Protein AF-A0A1B6LWT8-F1 (afdb_monomer_lite)

Organism: NCBI:txid36148

Structure (mmCIF, N/CA/C/O backbone):
data_AF-A0A1B6LWT8-F1
#
_entry.id   AF-A0A1B6LWT8-F1
#
loop_
_atom_site.group_PDB
_atom_site.id
_atom_site.type_symbol
_atom_site.label_atom_id
_atom_site.label_alt_id
_atom_site.label_comp_id
_atom_site.label_asym_id
_atom_site.label_entity_id
_atom_site.label_seq_id
_atom_site.pdbx_PDB_ins_code
_atom_site.Cartn_x
_atom_site.Cartn_y
_atom_site.Cartn_z
_atom_site.occupancy
_atom_site.B_iso_or_equiv
_atom_site.auth_seq_id
_atom_site.auth_comp_id
_atom_site.auth_asym_id
_atom_site.auth_atom_id
_atom_site.pdbx_PDB_model_num
ATOM 1 N N . LYS A 1 1 ? -5.963 9.321 76.123 1.00 83.12 1 LYS A N 1
ATOM 2 C CA . LYS A 1 1 ? -5.758 10.159 74.906 1.00 83.12 1 LYS A CA 1
ATOM 3 C C . LYS A 1 1 ? -5.530 9.314 73.642 1.00 83.12 1 LYS A C 1
ATOM 5 O O . LYS A 1 1 ? -6.325 9.424 72.719 1.00 83.12 1 LYS A O 1
ATOM 10 N N . TYR A 1 2 ? -4.539 8.412 73.625 1.00 92.69 2 TYR A N 1
ATOM 11 C CA . TYR A 1 2 ? -4.220 7.537 72.479 1.00 92.69 2 TYR A CA 1
ATOM 12 C C . TYR A 1 2 ? -5.394 6.678 71.962 1.00 92.69 2 TYR A C 1
ATOM 14 O O . TYR A 1 2 ? -5.674 6.689 70.768 1.00 92.69 2 TYR A O 1
ATOM 22 N N . LEU A 1 3 ? -6.132 5.995 72.848 1.00 95.12 3 LEU A N 1
ATOM 23 C CA . LEU A 1 3 ? -7.237 5.107 72.443 1.00 95.12 3 LEU A CA 1
ATOM 24 C C . LEU A 1 3 ? 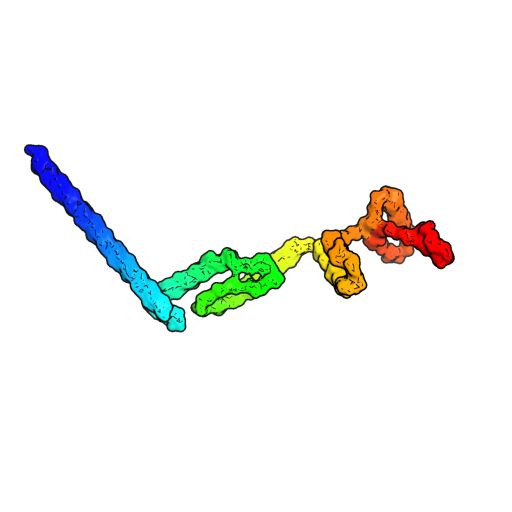-8.350 5.831 71.664 1.00 95.12 3 LEU A C 1
ATOM 26 O O . LEU A 1 3 ? -8.854 5.290 70.684 1.00 95.12 3 LEU A O 1
ATOM 30 N N . ARG A 1 4 ? -8.683 7.075 72.041 1.00 93.44 4 ARG A N 1
ATOM 31 C CA . ARG A 1 4 ? -9.667 7.900 71.316 1.00 93.44 4 ARG A CA 1
ATOM 32 C C . ARG A 1 4 ? -9.167 8.273 69.918 1.00 93.44 4 ARG A C 1
ATOM 34 O O . ARG A 1 4 ? -9.903 8.121 68.954 1.00 93.44 4 ARG A O 1
ATOM 41 N N . MET A 1 5 ? -7.904 8.685 69.797 1.00 94.44 5 MET A N 1
ATOM 42 C CA . MET A 1 5 ? -7.283 9.002 68.504 1.00 94.44 5 MET A CA 1
ATOM 43 C C . MET A 1 5 ? -7.230 7.774 67.583 1.00 94.44 5 MET A C 1
ATOM 45 O O . MET A 1 5 ? -7.574 7.869 66.407 1.00 94.44 5 MET A O 1
ATOM 49 N N . ARG A 1 6 ? -6.865 6.606 68.130 1.00 94.62 6 ARG A N 1
ATOM 50 C CA . ARG A 1 6 ? -6.873 5.331 67.403 1.00 94.62 6 ARG A CA 1
ATOM 51 C C . ARG A 1 6 ? -8.278 4.972 66.916 1.00 94.62 6 ARG A C 1
ATOM 53 O O . ARG A 1 6 ? -8.425 4.602 65.756 1.00 94.62 6 ARG A O 1
ATOM 60 N N . ALA A 1 7 ? -9.300 5.109 67.762 1.00 95.25 7 ALA A N 1
ATOM 61 C CA . ALA A 1 7 ? -10.687 4.846 67.380 1.00 95.25 7 ALA A CA 1
ATOM 62 C C . ALA A 1 7 ? -11.152 5.769 66.238 1.00 95.25 7 ALA A C 1
ATOM 64 O O . ALA A 1 7 ? -11.652 5.276 65.227 1.00 95.25 7 ALA A O 1
ATOM 65 N N . SER A 1 8 ? -10.902 7.080 66.335 1.00 94.31 8 SER A N 1
ATOM 66 C CA . SER A 1 8 ? -11.232 8.037 65.268 1.00 94.31 8 SER A CA 1
ATOM 67 C C . SER A 1 8 ? -10.508 7.722 63.953 1.00 94.31 8 SER A C 1
ATOM 69 O O . SER A 1 8 ? -11.119 7.766 62.886 1.00 94.31 8 SER A O 1
ATOM 71 N N . ALA A 1 9 ? -9.227 7.342 64.015 1.00 95.69 9 ALA A N 1
ATOM 72 C CA . ALA A 1 9 ? -8.460 6.944 62.836 1.00 95.69 9 ALA A CA 1
ATOM 73 C C . ALA A 1 9 ? -9.014 5.664 62.185 1.00 95.69 9 ALA A C 1
ATOM 75 O O . ALA A 1 9 ? -9.133 5.604 60.962 1.00 95.69 9 ALA A O 1
ATOM 76 N N . ILE A 1 10 ? -9.403 4.658 62.979 1.00 95.69 10 ILE A N 1
ATOM 77 C CA . ILE A 1 10 ? -10.026 3.422 62.472 1.00 95.69 10 ILE A CA 1
ATOM 78 C C . ILE A 1 10 ? -11.344 3.734 61.754 1.00 95.69 10 ILE A C 1
ATOM 80 O O . ILE A 1 10 ? -11.585 3.187 60.677 1.00 95.69 10 ILE A O 1
ATOM 84 N N . VAL A 1 11 ? -12.166 4.632 62.307 1.00 96.94 11 VAL A N 1
ATOM 85 C CA . VAL A 1 11 ? -13.416 5.084 61.676 1.00 96.94 11 VAL A CA 1
ATOM 86 C C . VAL A 1 11 ? -13.129 5.780 60.344 1.00 96.94 11 VAL A C 1
ATOM 88 O O . VAL A 1 11 ? -13.709 5.415 59.326 1.00 96.94 11 VAL A O 1
ATOM 91 N N . ALA A 1 12 ? -12.191 6.727 60.297 1.00 96.44 12 ALA A N 1
ATOM 92 C CA . ALA A 1 12 ? -11.832 7.393 59.044 1.00 96.44 12 ALA A CA 1
ATOM 93 C C . ALA A 1 12 ? -11.334 6.391 57.983 1.00 96.44 12 ALA A C 1
ATOM 95 O O . ALA A 1 12 ? -11.781 6.407 56.835 1.00 96.44 12 ALA A O 1
ATOM 96 N N . GLN A 1 13 ? -10.461 5.460 58.377 1.00 96.56 13 GLN A N 1
ATOM 97 C CA . GLN A 1 13 ? -9.960 4.417 57.483 1.00 96.56 13 GLN A CA 1
ATOM 98 C C . GLN A 1 13 ? -11.072 3.485 56.983 1.00 96.56 13 GLN A C 1
ATOM 100 O O . GLN A 1 13 ? -11.053 3.091 55.816 1.00 96.56 13 GLN A O 1
ATOM 105 N N . SER A 1 14 ? -12.038 3.109 57.827 1.00 96.69 14 SER A N 1
ATOM 106 C CA . SER A 1 14 ? -13.148 2.243 57.413 1.00 96.69 14 SER A CA 1
ATOM 107 C C . SER A 1 14 ? -14.066 2.942 56.405 1.00 96.69 14 SER A C 1
ATOM 109 O O . SER A 1 14 ? -14.433 2.327 55.401 1.00 96.69 14 SER A O 1
ATOM 111 N N . TRP A 1 15 ? -14.343 4.238 56.585 1.00 97.44 15 TRP A N 1
ATOM 112 C CA . TRP A 1 15 ? -15.084 5.051 55.614 1.00 97.44 15 TRP A CA 1
ATOM 113 C C . TRP A 1 15 ? -14.364 5.165 54.270 1.00 97.44 15 TRP A C 1
ATOM 115 O O . TRP A 1 15 ? -14.988 4.968 53.227 1.00 97.44 15 TRP A O 1
ATOM 125 N N . VAL A 1 16 ? -13.046 5.393 54.275 1.00 97.94 16 VAL A N 1
ATOM 126 C CA . VAL A 1 16 ? -12.247 5.421 53.038 1.00 97.94 16 VAL A CA 1
ATOM 127 C C . VAL A 1 16 ? -12.281 4.062 52.334 1.00 97.94 16 VAL A C 1
ATOM 129 O O . VAL A 1 16 ? -12.536 4.003 51.130 1.00 97.94 16 VAL A O 1
ATOM 132 N N . ARG A 1 17 ? -12.097 2.950 53.064 1.00 98.12 17 ARG A N 1
ATOM 133 C CA . ARG A 1 17 ? -12.192 1.593 52.489 1.00 98.12 17 ARG A CA 1
ATOM 134 C C . ARG A 1 17 ? -13.571 1.336 51.877 1.00 98.12 17 ARG A C 1
ATOM 136 O O . ARG A 1 17 ? -13.650 0.815 50.766 1.00 98.12 17 ARG A O 1
ATOM 143 N N . ARG A 1 18 ? -14.651 1.750 52.552 1.00 97.69 18 ARG A N 1
ATOM 144 C CA . ARG A 1 18 ? -16.025 1.653 52.033 1.00 97.69 18 ARG A CA 1
ATOM 145 C C . ARG A 1 18 ? -16.207 2.468 50.753 1.00 97.69 18 ARG A C 1
ATOM 147 O O . ARG A 1 18 ? -16.742 1.937 49.785 1.00 97.69 18 ARG A O 1
ATOM 154 N N . PHE A 1 19 ? -15.748 3.717 50.726 1.00 98.06 19 PHE A N 1
ATOM 155 C CA . PHE A 1 19 ? -15.833 4.580 49.545 1.00 98.06 19 PHE A CA 1
ATOM 156 C C . PHE A 1 19 ? -15.094 3.976 48.342 1.00 98.06 19 PHE A C 1
ATOM 158 O O . PHE A 1 19 ? -15.638 3.911 47.237 1.00 98.06 19 PHE A O 1
ATOM 165 N N . LEU A 1 20 ? -13.879 3.460 48.557 1.00 98.31 20 LEU A N 1
ATOM 166 C CA . LEU A 1 20 ? -13.115 2.767 47.517 1.00 98.31 20 LEU A CA 1
ATOM 167 C C . LEU A 1 20 ? -13.836 1.502 47.028 1.00 98.31 20 LEU A C 1
ATOM 169 O O . LEU A 1 20 ? -13.911 1.278 45.819 1.00 98.31 20 LEU A O 1
ATOM 173 N N . ALA A 1 21 ? -14.417 0.711 47.936 1.00 98.06 21 ALA A N 1
ATOM 174 C CA . ALA A 1 21 ? -15.197 -0.475 47.585 1.00 98.06 21 ALA A CA 1
ATOM 175 C C . ALA A 1 21 ? -16.458 -0.124 46.774 1.00 98.06 21 ALA A C 1
ATOM 177 O O . ALA A 1 21 ? -16.748 -0.785 45.777 1.00 98.06 21 ALA A O 1
ATOM 178 N N . GLN A 1 22 ? -17.170 0.947 47.137 1.00 97.88 22 GLN A N 1
ATOM 179 C CA . GLN A 1 22 ? -18.332 1.446 46.396 1.00 97.88 22 GLN A CA 1
ATOM 180 C C . GLN A 1 22 ? -17.946 1.921 44.990 1.00 97.88 22 GLN A C 1
ATOM 182 O O . GLN A 1 22 ? -18.557 1.472 44.018 1.00 97.88 22 GLN A O 1
ATOM 187 N N . ARG A 1 23 ? -16.880 2.726 44.848 1.00 98.00 23 ARG A N 1
ATOM 188 C CA . ARG A 1 23 ? -16.356 3.122 43.525 1.00 98.00 23 ARG A CA 1
ATOM 189 C C . ARG A 1 23 ? -15.944 1.913 42.694 1.00 98.00 23 ARG A C 1
ATOM 191 O O . ARG A 1 23 ? -16.181 1.883 41.488 1.00 98.00 23 ARG A O 1
ATOM 198 N N . GLN A 1 24 ? -15.322 0.911 43.311 1.00 97.81 24 GLN A N 1
ATOM 199 C CA . GLN A 1 24 ? -14.924 -0.304 42.607 1.00 97.81 24 GLN A CA 1
ATOM 200 C C . GLN A 1 24 ? -16.140 -1.118 42.141 1.00 97.81 24 GLN A C 1
ATOM 202 O O . GLN A 1 24 ? -16.148 -1.611 41.012 1.00 97.81 24 GLN A O 1
ATOM 207 N N . ALA A 1 25 ? -17.183 -1.227 42.966 1.00 97.88 25 ALA A N 1
ATOM 208 C CA . ALA A 1 25 ? -18.435 -1.882 42.598 1.00 97.88 25 ALA A CA 1
ATOM 209 C C . ALA A 1 25 ? -19.148 -1.146 41.451 1.00 97.88 25 ALA A C 1
ATOM 211 O O . ALA A 1 25 ? -19.609 -1.784 40.505 1.00 97.88 25 ALA A O 1
ATOM 212 N N . GLU A 1 26 ? -19.182 0.185 41.488 1.00 97.81 26 GLU A N 1
ATOM 213 C CA . GLU A 1 26 ? -19.739 1.016 40.419 1.00 97.81 26 GLU A CA 1
ATOM 214 C C . GLU A 1 26 ? -18.965 0.846 39.104 1.00 97.81 26 GLU A C 1
ATOM 216 O O . GLU A 1 26 ? -19.563 0.563 38.067 1.00 97.81 26 GLU A O 1
ATOM 221 N N . ARG A 1 27 ? -17.625 0.895 39.142 1.00 97.75 27 ARG A N 1
ATOM 222 C CA . ARG A 1 27 ? -16.776 0.612 37.969 1.00 97.75 27 ARG A CA 1
ATOM 223 C C . ARG A 1 27 ? -17.062 -0.764 37.375 1.00 97.75 27 ARG A C 1
ATOM 225 O O . ARG A 1 27 ? -17.177 -0.884 36.157 1.00 97.75 27 ARG A O 1
ATOM 232 N N . ARG A 1 28 ? -17.209 -1.796 38.216 1.00 97.62 28 ARG A N 1
ATOM 233 C CA . ARG A 1 28 ? -17.561 -3.155 37.769 1.00 97.62 28 ARG A CA 1
ATOM 234 C C . ARG A 1 28 ? -18.938 -3.193 37.105 1.00 97.62 28 ARG A C 1
ATOM 236 O O . ARG A 1 28 ? -19.065 -3.771 36.029 1.00 97.62 28 ARG A O 1
ATOM 243 N N . ARG A 1 29 ? -19.951 -2.545 37.691 1.00 97.81 29 ARG A N 1
ATOM 244 C CA . ARG A 1 29 ? -21.295 -2.439 37.091 1.00 97.81 29 ARG A CA 1
ATOM 245 C C . ARG A 1 29 ? -21.249 -1.730 35.736 1.00 97.81 29 ARG A C 1
ATOM 247 O O . ARG A 1 29 ? -21.812 -2.242 34.770 1.00 97.81 29 ARG A O 1
ATOM 254 N N . ASN A 1 30 ? -20.519 -0.620 35.640 1.00 97.62 30 ASN A N 1
ATOM 255 C CA . ASN A 1 30 ? -20.347 0.127 34.394 1.00 97.62 30 ASN A CA 1
ATOM 256 C C . ASN A 1 30 ? -19.635 -0.715 33.325 1.00 97.62 30 ASN A C 1
ATOM 258 O O . ASN A 1 30 ? -20.088 -0.761 32.184 1.00 97.62 30 ASN A O 1
ATOM 262 N N . ALA A 1 31 ? -18.583 -1.454 33.690 1.00 97.44 31 ALA A N 1
ATOM 263 C CA . ALA A 1 31 ? -17.897 -2.364 32.773 1.00 97.44 31 ALA A CA 1
ATOM 264 C C . ALA A 1 31 ? -18.841 -3.448 32.221 1.00 97.44 31 ALA A C 1
ATOM 266 O O . ALA A 1 31 ? -18.885 -3.670 31.010 1.00 97.44 31 ALA A O 1
ATOM 267 N N . VAL A 1 32 ? -19.664 -4.065 33.079 1.00 97.69 32 VAL A N 1
ATOM 268 C CA . VAL A 1 32 ? -20.674 -5.052 32.653 1.00 97.69 32 VAL A CA 1
ATOM 269 C C . VAL A 1 32 ? -21.676 -4.433 31.676 1.00 97.69 32 VAL A C 1
ATOM 271 O O . VAL A 1 32 ? -22.011 -5.049 30.664 1.00 97.69 32 VAL A O 1
ATOM 274 N N . GLN A 1 33 ? -22.145 -3.210 31.935 1.00 96.25 33 GLN A N 1
ATOM 275 C CA . GLN A 1 33 ? -23.053 -2.515 31.021 1.00 96.25 33 GLN A CA 1
ATOM 276 C C . GLN A 1 33 ? -22.399 -2.217 29.667 1.00 96.25 33 GLN A C 1
ATOM 278 O O . GLN A 1 33 ? -23.046 -2.402 28.637 1.00 96.25 33 GLN A O 1
ATOM 283 N N . VAL A 1 34 ? -21.129 -1.800 29.648 1.00 95.44 34 VAL A N 1
ATOM 284 C CA . VAL A 1 34 ? -20.372 -1.560 28.408 1.00 95.44 34 VAL A CA 1
ATOM 285 C C . VAL A 1 34 ? -20.269 -2.840 27.580 1.00 95.44 34 VAL A C 1
ATOM 287 O O . VAL A 1 34 ? -20.592 -2.817 26.393 1.00 95.44 34 VAL A O 1
ATOM 290 N N . VAL A 1 35 ? -19.900 -3.964 28.201 1.00 95.81 35 VAL A N 1
ATOM 291 C CA . VAL A 1 35 ? -19.810 -5.264 27.517 1.00 95.81 35 VAL A CA 1
ATOM 292 C C . VAL A 1 35 ? -21.177 -5.703 26.989 1.00 95.81 35 VAL A C 1
ATOM 294 O O . VAL A 1 35 ? -21.293 -6.096 25.832 1.00 95.81 35 VAL A O 1
ATOM 297 N N . ARG A 1 36 ? -22.246 -5.567 27.784 1.00 95.81 36 ARG A N 1
ATOM 298 C CA . ARG A 1 36 ? -23.611 -5.894 27.337 1.00 95.81 36 ARG A CA 1
ATOM 299 C C . ARG A 1 36 ? -24.055 -5.040 26.152 1.00 95.81 36 ARG A C 1
ATOM 301 O O . ARG A 1 36 ? -24.609 -5.583 25.201 1.00 95.81 36 ARG A O 1
ATOM 308 N N . LYS A 1 37 ? -23.808 -3.726 26.186 1.00 94.62 37 LYS A N 1
ATOM 309 C CA . LYS A 1 37 ? -24.109 -2.818 25.065 1.00 94.62 37 LYS A CA 1
ATOM 310 C C . LYS A 1 37 ? -23.321 -3.208 23.814 1.00 94.62 37 LYS A C 1
ATOM 312 O O . LYS A 1 37 ? -23.888 -3.223 22.730 1.00 94.62 37 LYS A O 1
ATOM 317 N N . PHE A 1 38 ? -22.052 -3.587 23.970 1.00 94.88 38 PHE A N 1
ATOM 318 C CA . PHE A 1 38 ? -21.228 -4.071 22.865 1.00 94.88 38 PHE A CA 1
ATOM 319 C C . PHE A 1 38 ? -21.798 -5.347 22.233 1.00 94.88 38 PHE A C 1
ATOM 321 O O . PHE A 1 38 ? -21.949 -5.395 21.017 1.00 94.88 38 PHE A O 1
ATOM 328 N N . ILE A 1 39 ? -22.166 -6.349 23.040 1.00 95.25 39 ILE A N 1
ATOM 329 C CA . ILE A 1 39 ? -22.753 -7.608 22.547 1.00 95.25 39 ILE A CA 1
ATOM 330 C C . ILE A 1 39 ? -24.082 -7.342 21.836 1.00 95.25 39 ILE A C 1
ATOM 332 O O . ILE A 1 39 ? -24.291 -7.834 20.732 1.00 95.25 39 ILE A O 1
ATOM 336 N N . LYS A 1 40 ? -24.961 -6.522 22.427 1.00 94.56 40 LYS A N 1
ATOM 337 C CA . LYS A 1 40 ? -26.230 -6.142 21.789 1.00 94.56 40 LYS A CA 1
ATOM 338 C C . LYS A 1 40 ? -25.998 -5.460 20.439 1.00 94.56 40 LYS A C 1
ATOM 340 O O . LYS A 1 40 ? -26.603 -5.870 19.457 1.00 94.56 40 LYS A O 1
ATOM 345 N N . GLY A 1 41 ? -25.077 -4.498 20.374 1.00 94.94 41 GLY A N 1
ATOM 346 C CA . GLY A 1 41 ? -24.721 -3.832 19.119 1.00 94.94 41 GLY A CA 1
ATOM 347 C C . GLY A 1 41 ? -24.055 -4.754 18.090 1.00 94.94 41 GLY A C 1
ATOM 348 O O . GLY A 1 41 ? -24.221 -4.548 16.893 1.00 94.94 41 GLY A O 1
ATOM 349 N N . PHE A 1 42 ? -23.330 -5.787 18.531 1.00 93.31 42 PHE A N 1
ATOM 350 C CA . PHE A 1 42 ? -22.778 -6.813 17.643 1.00 93.31 42 PHE A CA 1
ATOM 351 C C . PHE A 1 42 ? -23.878 -7.688 17.025 1.00 93.31 42 PHE A C 1
ATOM 353 O O . PHE A 1 42 ? -23.804 -8.034 15.844 1.00 93.31 42 PHE A O 1
ATOM 360 N N . ILE A 1 43 ? -24.902 -8.050 17.800 1.00 93.81 43 ILE A N 1
ATOM 361 C CA . ILE A 1 43 ? -26.030 -8.847 17.304 1.00 93.81 43 ILE A CA 1
ATOM 362 C C . ILE A 1 43 ? -26.762 -8.073 16.195 1.00 93.81 43 ILE A C 1
ATOM 364 O O . ILE A 1 43 ? -26.900 -8.605 15.097 1.00 93.81 43 ILE A O 1
ATOM 368 N N . SER A 1 44 ? -27.082 -6.792 16.417 1.00 92.38 44 SER A N 1
ATOM 369 C CA . SER A 1 44 ? -27.760 -5.907 15.451 1.00 92.38 44 SER A CA 1
ATOM 370 C C . SER A 1 44 ? -26.816 -5.146 14.501 1.00 92.38 44 SER A C 1
ATOM 372 O O . SER A 1 44 ? -27.127 -4.062 14.010 1.00 92.38 44 SER A O 1
ATOM 374 N N . ARG A 1 45 ? -25.627 -5.693 14.209 1.00 90.12 45 ARG A N 1
ATOM 375 C CA . ARG A 1 45 ? -24.597 -5.022 13.381 1.00 90.12 45 ARG A CA 1
ATOM 376 C C . ARG A 1 45 ? -24.962 -4.842 11.901 1.00 90.12 45 ARG A C 1
ATOM 378 O O . ARG A 1 45 ? -24.327 -4.041 11.226 1.00 90.12 45 ARG A O 1
ATOM 385 N N . ASN A 1 46 ? -25.896 -5.641 11.389 1.00 86.56 46 ASN A N 1
ATOM 386 C CA . ASN A 1 46 ? -26.325 -5.600 9.985 1.00 86.56 46 ASN A CA 1
ATOM 387 C C . ASN A 1 46 ? -27.594 -4.758 9.786 1.00 86.56 46 ASN A C 1
ATOM 389 O O . ASN A 1 46 ? -28.021 -4.552 8.656 1.00 86.56 46 ASN A O 1
ATOM 393 N N . GLU A 1 47 ? -28.200 -4.308 10.881 1.00 88.62 47 GLU A N 1
ATOM 394 C CA . GLU A 1 47 ? -29.377 -3.449 10.882 1.00 88.62 47 GLU A CA 1
ATOM 395 C C . GLU A 1 47 ? -28.968 -1.980 10.682 1.00 88.62 47 GLU A C 1
ATOM 397 O O . GLU A 1 47 ? -27.797 -1.631 10.888 1.00 88.62 47 GLU A O 1
ATOM 402 N N . PRO A 1 48 ? -29.908 -1.096 10.296 1.00 88.81 48 PRO A N 1
ATOM 403 C CA . PRO A 1 48 ? -29.656 0.342 10.256 1.00 88.81 48 PRO A CA 1
ATOM 404 C C . PRO A 1 48 ? -29.160 0.884 11.607 1.00 88.81 48 PRO A C 1
ATOM 406 O O . PRO A 1 48 ? -29.355 0.282 12.667 1.00 88.81 48 PRO A O 1
ATOM 409 N N . GLU A 1 49 ? -28.482 2.032 11.571 1.00 89.94 49 GLU A N 1
ATOM 410 C CA . GLU A 1 49 ? -27.885 2.640 12.762 1.00 89.94 49 GLU A CA 1
ATOM 411 C C . GLU A 1 49 ? -28.983 3.081 13.753 1.00 89.94 49 GLU A C 1
ATOM 413 O O . GLU A 1 49 ? -29.815 3.932 13.455 1.00 89.94 49 GLU A O 1
ATOM 418 N N . THR A 1 50 ? -28.969 2.480 14.941 1.00 92.00 50 THR A N 1
ATOM 419 C CA . THR A 1 50 ? -29.841 2.728 16.095 1.00 92.00 50 THR A CA 1
ATOM 420 C C . THR A 1 50 ? -28.986 3.033 17.324 1.00 92.00 50 THR A C 1
ATOM 422 O O . THR A 1 50 ? -27.790 2.735 17.360 1.00 92.00 50 THR A O 1
ATOM 425 N N . ASP A 1 51 ? -29.573 3.564 18.397 1.00 90.06 51 ASP A N 1
ATOM 426 C CA . ASP A 1 51 ? -28.815 3.897 19.615 1.00 90.06 51 ASP A CA 1
ATOM 427 C C . ASP A 1 51 ? -28.109 2.691 20.258 1.00 90.06 51 ASP A C 1
ATOM 429 O O . ASP A 1 51 ? -27.075 2.840 20.918 1.00 90.06 51 ASP A O 1
ATOM 433 N N . LEU A 1 52 ? -28.627 1.479 20.033 1.00 89.88 52 LEU A N 1
ATOM 434 C CA . LEU A 1 52 ? -28.047 0.241 20.550 1.00 89.88 52 LEU A CA 1
ATOM 435 C C . LEU A 1 52 ? -26.789 -0.189 19.780 1.00 89.88 52 LEU A C 1
ATOM 437 O O . LEU A 1 52 ? -25.818 -0.622 20.405 1.00 89.88 52 LEU A O 1
ATOM 441 N N . ASN A 1 53 ? -26.778 -0.072 18.447 1.00 92.69 53 ASN A N 1
ATOM 442 C CA . ASN A 1 53 ? -25.665 -0.533 17.604 1.00 92.69 53 ASN A CA 1
ATOM 443 C C . ASN A 1 53 ? -24.681 0.582 17.212 1.00 92.69 53 ASN A C 1
ATOM 445 O O . ASN A 1 53 ? -23.526 0.286 16.900 1.00 92.69 53 ASN A O 1
ATOM 449 N N . ARG A 1 54 ? -25.070 1.858 17.322 1.00 93.75 54 ARG A N 1
ATOM 450 C CA . ARG A 1 54 ? -24.266 3.035 16.958 1.00 93.75 54 ARG A CA 1
ATOM 451 C C . ARG A 1 54 ? -22.848 2.981 17.504 1.00 93.75 54 ARG A C 1
ATOM 453 O O . ARG A 1 54 ? -21.873 3.180 16.776 1.00 93.75 54 ARG A O 1
ATOM 460 N N . ARG A 1 55 ? -22.703 2.650 18.791 1.00 93.88 55 ARG A N 1
ATOM 461 C CA . ARG A 1 55 ? -21.379 2.562 19.421 1.00 93.88 55 ARG A CA 1
ATOM 462 C C . ARG A 1 55 ? -20.530 1.437 18.828 1.00 93.88 55 ARG A C 1
ATOM 464 O O . ARG A 1 55 ? -19.334 1.633 18.623 1.00 93.88 55 ARG A O 1
ATOM 471 N N . PHE A 1 56 ? -21.133 0.284 18.543 1.00 94.31 56 PHE A N 1
ATOM 472 C CA . PHE A 1 56 ? -20.448 -0.844 17.915 1.00 94.31 56 PHE A CA 1
ATOM 473 C C . PHE A 1 56 ? -20.013 -0.499 16.483 1.00 94.31 56 PHE A C 1
ATOM 475 O O . PHE A 1 56 ? -18.853 -0.709 16.134 1.00 94.31 56 PHE A O 1
ATOM 482 N N . ILE A 1 57 ? -20.898 0.114 15.691 1.00 93.19 57 ILE A N 1
ATOM 483 C CA . ILE A 1 57 ? -20.617 0.543 14.314 1.00 93.19 57 ILE A CA 1
ATOM 484 C C . ILE A 1 57 ? -19.431 1.518 14.271 1.00 93.19 57 ILE A C 1
ATOM 486 O O . ILE A 1 57 ? -18.505 1.337 13.478 1.00 93.19 57 ILE A O 1
ATOM 490 N N . GLN A 1 58 ? -19.407 2.518 15.156 1.00 93.75 58 GLN A N 1
ATOM 491 C CA . GLN A 1 58 ? -18.287 3.461 15.264 1.00 93.75 58 GLN A CA 1
ATOM 492 C C . GLN A 1 58 ? -16.966 2.759 15.593 1.00 93.75 58 GLN A C 1
ATOM 494 O O . GLN A 1 58 ? -15.931 3.067 14.999 1.00 93.75 58 GLN A O 1
ATOM 499 N N . ILE A 1 59 ? -16.993 1.799 16.524 1.00 94.19 59 ILE A N 1
ATOM 500 C CA . ILE A 1 59 ? -15.812 1.005 16.877 1.00 94.19 59 ILE A CA 1
ATOM 501 C C . ILE A 1 59 ? -15.356 0.173 15.675 1.00 94.19 59 ILE A C 1
ATOM 503 O O . ILE A 1 59 ? -14.163 0.164 15.384 1.00 94.19 59 ILE A O 1
ATOM 507 N N . ALA A 1 60 ? -16.274 -0.474 14.955 1.00 93.56 60 ALA A N 1
ATOM 508 C CA . ALA A 1 60 ? -15.960 -1.274 13.773 1.00 93.56 60 ALA A CA 1
ATOM 509 C C . ALA A 1 60 ? -15.324 -0.425 12.660 1.00 93.56 60 ALA A C 1
ATOM 511 O O . ALA A 1 60 ? -14.269 -0.796 12.149 1.00 93.56 60 ALA A O 1
ATOM 512 N N . ARG A 1 61 ? -15.900 0.748 12.353 1.00 94.56 61 ARG A N 1
ATOM 513 C CA . ARG A 1 61 ? -15.345 1.725 11.396 1.00 94.56 61 ARG A CA 1
ATOM 514 C C . ARG A 1 61 ? -13.932 2.162 11.803 1.00 94.56 61 ARG A C 1
ATOM 516 O O . ARG A 1 61 ? -13.007 2.097 10.997 1.00 94.56 61 ARG A O 1
ATOM 523 N N . LYS A 1 62 ? -13.737 2.537 13.074 1.00 95.62 62 LYS A N 1
ATOM 524 C CA . LYS A 1 62 ? -12.424 2.941 13.603 1.00 95.62 62 LYS A CA 1
ATOM 525 C C . LYS A 1 62 ? -11.400 1.806 13.522 1.00 95.62 62 LYS A C 1
ATOM 527 O O . LYS A 1 62 ? -10.283 2.019 13.068 1.00 95.62 62 LYS A O 1
ATOM 532 N N . GLN A 1 63 ? -11.768 0.607 13.966 1.00 95.25 63 GLN A N 1
ATOM 533 C CA . GLN A 1 63 ? -10.876 -0.555 13.969 1.00 95.25 63 GLN A CA 1
ATOM 534 C C . GLN A 1 63 ? -10.504 -0.993 12.552 1.00 95.25 63 GLN A C 1
ATOM 536 O O . GLN A 1 63 ? -9.354 -1.356 12.325 1.00 95.25 63 GLN A O 1
ATOM 541 N N . PHE A 1 64 ? -11.437 -0.916 11.599 1.00 95.25 64 PHE A N 1
ATOM 542 C CA . PHE A 1 64 ? -11.149 -1.160 10.189 1.00 95.25 64 PHE A CA 1
ATOM 543 C C . PHE A 1 64 ? -10.045 -0.223 9.684 1.00 95.25 64 PHE A C 1
ATOM 545 O O . PHE A 1 64 ? -9.020 -0.700 9.204 1.00 95.25 64 PHE A O 1
ATOM 552 N N . LEU A 1 65 ? -10.196 1.089 9.881 1.00 95.38 65 LEU A N 1
ATOM 553 C CA . LEU A 1 65 ? -9.209 2.075 9.428 1.00 95.38 65 LEU A CA 1
ATOM 554 C C . LEU A 1 65 ? -7.859 1.963 10.148 1.00 95.38 65 LEU A C 1
ATOM 556 O O . LEU A 1 65 ? -6.828 2.190 9.529 1.00 95.38 65 LEU A O 1
ATOM 560 N N . LEU A 1 66 ? -7.842 1.587 11.430 1.00 95.94 66 LEU A N 1
ATOM 561 C CA . LEU A 1 66 ? -6.593 1.384 12.177 1.00 95.94 66 LEU A CA 1
ATOM 562 C C . LEU A 1 66 ? -5.817 0.145 11.719 1.00 95.94 66 LEU A C 1
ATOM 564 O O . LEU A 1 66 ? -4.591 0.139 11.764 1.00 95.94 66 LEU A O 1
ATOM 568 N N . ARG A 1 67 ? -6.517 -0.916 11.306 1.00 95.50 67 ARG A N 1
ATOM 569 C CA . ARG A 1 67 ? -5.890 -2.178 10.879 1.00 95.50 67 ARG A CA 1
ATOM 570 C C . ARG A 1 67 ? -5.509 -2.176 9.406 1.00 95.50 67 ARG A C 1
ATOM 572 O O . ARG A 1 67 ? -4.535 -2.830 9.043 1.00 95.50 67 ARG A O 1
ATOM 579 N N . LEU A 1 68 ? -6.261 -1.448 8.580 1.00 94.81 68 LEU A N 1
ATOM 580 C CA . LEU A 1 68 ? -6.094 -1.426 7.131 1.00 94.81 68 LEU A CA 1
ATOM 581 C C . LEU A 1 68 ? -4.633 -1.183 6.699 1.00 94.81 68 LEU A C 1
ATOM 583 O O . LEU A 1 68 ? -4.140 -2.028 5.952 1.00 94.81 68 LEU A O 1
ATOM 587 N N . PRO A 1 69 ? -3.899 -0.164 7.204 1.00 93.25 69 PRO A N 1
ATOM 588 C CA . PRO A 1 69 ? -2.529 0.134 6.770 1.00 93.25 69 PRO A CA 1
ATOM 589 C C . PRO A 1 69 ? -1.558 -1.045 6.875 1.00 93.25 69 PRO A C 1
ATOM 591 O O . PRO A 1 69 ? -0.725 -1.234 5.994 1.00 93.25 69 PRO A O 1
ATOM 594 N N . ASN A 1 70 ? -1.708 -1.878 7.907 1.00 93.31 70 ASN A N 1
ATOM 595 C CA . ASN A 1 70 ? -0.834 -3.029 8.164 1.00 93.31 70 ASN A CA 1
ATOM 596 C C . ASN A 1 70 ? -1.101 -4.214 7.222 1.00 93.31 70 ASN A C 1
ATOM 598 O O . ASN A 1 70 ? -0.354 -5.185 7.218 1.00 93.31 70 ASN A O 1
ATOM 602 N N . SER A 1 71 ? -2.183 -4.150 6.448 1.00 92.00 71 SER A N 1
ATOM 603 C CA . SER A 1 71 ? -2.645 -5.214 5.550 1.00 92.00 71 SER A CA 1
ATOM 604 C C . SER A 1 71 ? -2.783 -4.749 4.098 1.00 92.00 71 SER A C 1
ATOM 606 O O . SER A 1 71 ? -3.360 -5.455 3.270 1.00 92.00 71 SER A O 1
ATOM 608 N N . LEU A 1 72 ? -2.275 -3.553 3.779 1.00 93.50 72 LEU A N 1
ATOM 609 C CA . LEU A 1 72 ? -2.316 -3.014 2.425 1.00 93.50 72 LEU A CA 1
ATOM 610 C C . LEU A 1 72 ? -1.341 -3.763 1.499 1.00 93.50 72 LEU A C 1
ATOM 612 O O . LEU A 1 72 ? -0.219 -4.077 1.905 1.00 93.50 72 LEU A O 1
ATOM 616 N N . PRO A 1 73 ? -1.722 -4.004 0.232 1.00 93.50 73 PRO A N 1
ATOM 617 C CA . PRO A 1 73 ? -0.815 -4.563 -0.765 1.00 93.50 73 PRO A CA 1
ATOM 618 C C . PRO A 1 73 ? 0.431 -3.693 -0.956 1.00 93.50 73 PRO A C 1
ATOM 620 O O . PRO A 1 73 ? 0.336 -2.482 -1.107 1.00 93.50 73 PRO A O 1
ATOM 623 N N . GLN A 1 74 ? 1.610 -4.305 -1.003 1.00 91.56 74 GLN A N 1
ATOM 624 C CA . GLN A 1 74 ? 2.874 -3.584 -1.230 1.00 91.56 74 GLN A CA 1
ATOM 625 C C . GLN A 1 74 ? 3.252 -3.520 -2.720 1.00 91.56 74 GLN A C 1
ATOM 627 O O . GLN A 1 74 ? 4.017 -2.655 -3.139 1.00 91.56 74 GLN A O 1
ATOM 632 N N . SER A 1 75 ? 2.711 -4.436 -3.528 1.00 91.38 75 SER A N 1
ATOM 633 C CA . SER A 1 75 ? 3.037 -4.589 -4.947 1.00 91.38 75 SER A CA 1
ATOM 634 C C . SER A 1 75 ? 1.825 -4.314 -5.830 1.00 91.38 75 SER A C 1
ATOM 636 O O . SER A 1 75 ? 0.711 -4.721 -5.513 1.00 91.38 75 SER A O 1
ATOM 638 N N . ILE A 1 76 ? 2.062 -3.670 -6.976 1.00 91.31 76 ILE A N 1
ATOM 639 C CA . ILE A 1 76 ? 1.041 -3.381 -7.999 1.00 91.31 76 ILE A CA 1
ATOM 640 C C . ILE A 1 76 ? 0.524 -4.668 -8.656 1.00 91.31 76 ILE A C 1
ATOM 642 O O . ILE A 1 76 ? -0.633 -4.728 -9.075 1.00 91.31 76 ILE A O 1
ATOM 646 N N . LEU A 1 77 ? 1.381 -5.688 -8.743 1.00 90.88 77 LEU A N 1
ATOM 647 C CA . LEU A 1 77 ? 1.057 -6.972 -9.369 1.00 90.88 77 LEU A CA 1
ATOM 648 C C . LEU A 1 77 ? 0.149 -7.833 -8.485 1.00 90.88 77 LEU A C 1
ATOM 650 O O . LEU A 1 77 ? -0.531 -8.727 -8.977 1.00 90.88 77 LEU A O 1
ATOM 654 N N . VAL A 1 78 ? 0.128 -7.566 -7.178 1.00 87.75 78 VAL A N 1
ATOM 655 C CA . VAL A 1 78 ? -0.680 -8.324 -6.227 1.00 87.75 78 VAL A CA 1
ATOM 656 C C . VAL A 1 78 ? -2.058 -7.678 -6.127 1.00 87.75 78 VAL A C 1
ATOM 658 O O . VAL A 1 78 ? -2.202 -6.532 -5.711 1.00 87.75 78 VAL A O 1
ATOM 661 N N . HIS A 1 79 ? -3.094 -8.428 -6.497 1.00 84.94 79 HIS A N 1
ATOM 662 C CA . HIS A 1 79 ? -4.488 -7.968 -6.468 1.00 84.94 79 HIS A CA 1
ATOM 663 C C . HIS A 1 79 ? -5.228 -8.317 -5.169 1.00 84.94 79 HIS A C 1
ATOM 665 O O . HIS A 1 79 ? -6.457 -8.361 -5.148 1.00 84.94 79 HIS A O 1
ATOM 671 N N . SER A 1 80 ? -4.500 -8.556 -4.077 1.00 89.00 80 SER A N 1
ATOM 672 C CA . SER A 1 80 ? -5.113 -8.810 -2.775 1.00 89.00 80 SER A CA 1
ATOM 673 C C . SER A 1 80 ? -5.740 -7.534 -2.202 1.00 89.00 80 SER A C 1
ATOM 675 O O . SER A 1 80 ? -5.302 -6.418 -2.472 1.00 89.00 80 SER A O 1
ATOM 677 N N . TRP A 1 81 ? -6.802 -7.685 -1.416 1.00 93.75 81 TRP A N 1
ATOM 678 C CA . TRP A 1 81 ? -7.370 -6.602 -0.616 1.00 93.75 81 TRP A CA 1
ATOM 679 C C . TRP A 1 81 ? -7.921 -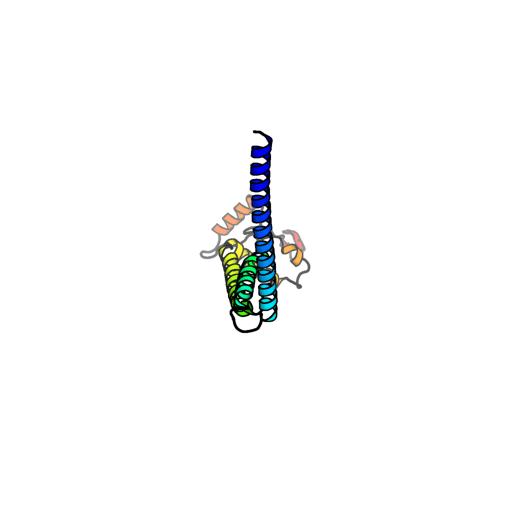7.196 0.680 1.00 93.75 81 TRP A C 1
ATOM 681 O O . TRP A 1 81 ? -8.563 -8.249 0.620 1.00 93.75 81 TRP A O 1
ATOM 691 N N . PRO A 1 82 ? -7.659 -6.587 1.847 1.00 93.50 82 PRO A N 1
ATOM 692 C CA . PRO A 1 82 ? -8.068 -7.164 3.117 1.00 93.50 82 PRO A CA 1
ATOM 693 C C . PRO A 1 82 ? -9.597 -7.223 3.261 1.00 93.50 82 PRO A C 1
ATOM 695 O O . PRO A 1 82 ? -10.316 -6.363 2.738 1.00 93.50 82 PRO A O 1
ATOM 698 N N . PRO A 1 83 ? -10.115 -8.222 3.999 1.00 92.19 83 PRO A N 1
ATOM 699 C CA . PRO A 1 83 ? -11.537 -8.314 4.290 1.00 92.19 83 PRO A CA 1
ATOM 700 C C . PRO A 1 83 ? -11.991 -7.121 5.139 1.00 92.19 83 PRO A C 1
ATOM 702 O O . PRO A 1 83 ? -11.255 -6.617 5.989 1.00 92.19 83 PRO A O 1
ATOM 705 N N . CYS A 1 84 ? -13.233 -6.683 4.933 1.00 93.56 84 CYS A N 1
ATOM 706 C CA . CYS A 1 84 ? -13.819 -5.557 5.656 1.00 93.56 84 CYS A CA 1
ATOM 707 C C . CYS A 1 84 ? -15.189 -5.923 6.256 1.00 93.56 84 CYS A C 1
ATOM 709 O O . CYS A 1 84 ? -15.893 -6.779 5.710 1.00 93.56 84 CYS A O 1
ATOM 711 N N . PRO A 1 85 ? -15.595 -5.288 7.373 1.00 91.69 85 PRO A N 1
ATOM 712 C CA . PRO A 1 85 ? -16.956 -5.409 7.892 1.00 91.69 85 PRO A CA 1
ATOM 713 C C . PRO A 1 85 ? -17.991 -4.941 6.861 1.00 91.69 85 PRO A C 1
ATOM 715 O O . PRO A 1 85 ? -17.722 -4.005 6.111 1.00 91.69 85 PRO A O 1
ATOM 718 N N . VAL A 1 86 ? -19.199 -5.520 6.876 1.00 90.06 86 VAL A N 1
ATOM 719 C CA . VAL A 1 86 ? -20.284 -5.193 5.922 1.00 90.06 86 VAL A CA 1
ATOM 720 C C . VAL A 1 86 ? -20.564 -3.688 5.866 1.00 90.06 86 VAL A C 1
ATOM 722 O O . VAL A 1 86 ? -20.625 -3.112 4.786 1.00 90.06 86 VAL A O 1
ATOM 725 N N . ILE A 1 87 ? -20.606 -3.033 7.027 1.00 90.69 87 ILE A N 1
ATOM 726 C CA . ILE A 1 87 ? -20.857 -1.589 7.167 1.00 90.69 87 ILE A CA 1
ATOM 727 C C . ILE A 1 87 ? -19.769 -0.725 6.497 1.00 90.69 87 ILE A C 1
ATOM 729 O O . ILE A 1 87 ? -19.983 0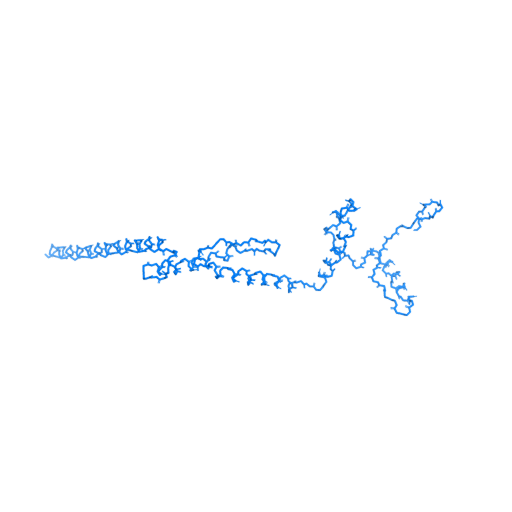.448 6.214 1.00 90.69 87 ILE A O 1
ATOM 733 N N . CYS A 1 88 ? -18.575 -1.280 6.279 1.00 93.62 88 CYS A N 1
ATOM 734 C CA . CYS A 1 88 ? -17.432 -0.582 5.690 1.00 93.62 88 CYS A CA 1
ATOM 735 C C . CYS A 1 88 ? -17.191 -0.973 4.226 1.00 93.62 88 CYS A C 1
ATOM 737 O O . CYS A 1 88 ? -16.179 -0.554 3.671 1.00 93.62 88 CYS A O 1
ATOM 739 N N . ARG A 1 89 ? -18.062 -1.780 3.603 1.00 93.88 89 ARG A N 1
ATOM 740 C CA . ARG A 1 89 ? -17.825 -2.337 2.263 1.00 93.88 89 ARG A CA 1
ATOM 741 C C . ARG A 1 89 ? -17.651 -1.252 1.204 1.00 93.88 89 ARG A C 1
ATOM 743 O O . ARG A 1 89 ? -16.639 -1.241 0.515 1.00 93.88 89 ARG A O 1
ATOM 750 N N . GLU A 1 90 ? -18.576 -0.300 1.159 1.00 94.62 90 GLU A N 1
ATOM 751 C CA . GLU A 1 90 ? -18.517 0.832 0.231 1.00 94.62 90 GLU A CA 1
ATOM 752 C C . GLU A 1 90 ? -17.220 1.638 0.410 1.00 94.62 90 GLU A C 1
ATOM 754 O O . GLU A 1 90 ? -16.445 1.814 -0.532 1.00 94.62 90 GLU A O 1
ATOM 759 N N . ALA A 1 91 ? -16.913 2.040 1.647 1.00 95.31 91 ALA A N 1
ATOM 760 C CA . ALA A 1 91 ? -15.678 2.754 1.962 1.00 95.31 91 ALA A CA 1
ATOM 761 C C . ALA A 1 91 ? -14.424 1.944 1.579 1.00 95.31 91 ALA A C 1
ATOM 763 O O . ALA A 1 91 ? -13.471 2.493 1.029 1.00 95.31 91 ALA A O 1
ATOM 764 N N . SER A 1 92 ? -14.429 0.633 1.826 1.00 96.62 92 SER A N 1
ATOM 765 C CA . SER A 1 92 ? -13.347 -0.286 1.464 1.00 96.62 92 SER A CA 1
ATOM 766 C C . SER A 1 92 ? -13.118 -0.329 -0.049 1.00 96.62 92 SER A C 1
ATOM 768 O O . SER A 1 92 ? -11.973 -0.275 -0.494 1.00 96.62 92 SER A O 1
ATOM 770 N N . ASP A 1 93 ? -14.182 -0.335 -0.856 1.00 95.88 93 ASP A N 1
ATOM 771 C CA . ASP A 1 93 ? -14.090 -0.309 -2.319 1.00 95.88 93 ASP A CA 1
ATOM 772 C C . ASP A 1 93 ? -13.532 1.009 -2.864 1.00 95.88 93 ASP A C 1
ATOM 774 O O . ASP A 1 93 ? -12.764 1.015 -3.836 1.00 95.88 93 ASP A O 1
ATOM 778 N N . HIS A 1 94 ? -13.876 2.137 -2.241 1.00 97.06 94 HIS A N 1
ATOM 779 C CA . HIS A 1 94 ? -13.259 3.425 -2.556 1.00 97.06 94 HIS A CA 1
ATOM 780 C C . HIS A 1 94 ? -11.773 3.442 -2.189 1.00 97.06 94 HIS A C 1
ATOM 782 O O . HIS A 1 94 ? -10.935 3.763 -3.036 1.00 97.06 94 HIS A O 1
ATOM 788 N N . LEU A 1 95 ? -11.431 3.020 -0.970 1.00 96.50 95 LEU A N 1
ATOM 789 C CA . LEU A 1 95 ? -10.047 2.961 -0.497 1.00 96.50 95 LEU A CA 1
ATOM 790 C C . LEU A 1 95 ? -9.191 2.022 -1.353 1.00 96.50 95 LEU A C 1
ATOM 792 O O . LEU A 1 95 ? -8.054 2.365 -1.670 1.00 96.50 95 LEU A O 1
ATOM 796 N N . ARG A 1 96 ? -9.742 0.891 -1.805 1.00 95.56 96 ARG A N 1
ATOM 797 C CA . ARG A 1 96 ? -9.071 -0.047 -2.717 1.00 95.56 96 ARG A CA 1
ATOM 798 C C . ARG A 1 96 ? -8.655 0.621 -4.017 1.00 95.56 96 ARG A C 1
ATOM 800 O O . ARG A 1 96 ? -7.503 0.505 -4.438 1.00 95.56 96 ARG A O 1
ATOM 807 N N . ARG A 1 97 ? -9.588 1.340 -4.647 1.00 95.25 97 ARG A N 1
ATOM 808 C CA . ARG A 1 97 ? -9.333 2.074 -5.893 1.00 95.25 97 ARG A CA 1
ATOM 809 C C . ARG A 1 97 ? -8.308 3.183 -5.678 1.00 95.25 97 ARG A C 1
ATOM 811 O O . ARG A 1 97 ? -7.342 3.262 -6.433 1.00 95.25 97 ARG A O 1
ATOM 818 N N . MET A 1 98 ? -8.474 3.983 -4.625 1.00 96.25 98 MET A N 1
ATOM 819 C CA . MET A 1 98 ? -7.543 5.063 -4.284 1.00 96.25 98 MET A CA 1
ATOM 820 C C . MET A 1 98 ? -6.126 4.541 -4.043 1.00 96.25 98 MET A C 1
ATOM 822 O O . MET A 1 98 ? -5.171 5.058 -4.621 1.00 96.25 98 MET A O 1
ATOM 826 N N . HIS A 1 99 ? -5.987 3.486 -3.240 1.00 95.50 99 HIS A N 1
ATOM 827 C CA . HIS A 1 99 ? -4.700 2.888 -2.915 1.00 95.50 99 HIS A CA 1
ATOM 828 C C . HIS A 1 99 ? -4.010 2.303 -4.153 1.00 95.50 99 HIS A C 1
ATOM 830 O O . HIS A 1 99 ? -2.820 2.535 -4.358 1.00 95.50 99 HIS A O 1
ATOM 836 N N . ARG A 1 100 ? -4.750 1.607 -5.028 1.00 94.81 100 ARG A N 1
ATOM 837 C CA . ARG A 1 100 ? -4.197 1.083 -6.286 1.00 94.81 100 ARG A CA 1
ATOM 838 C C . ARG A 1 100 ? -3.695 2.206 -7.192 1.00 94.81 100 ARG A C 1
ATOM 840 O O . ARG A 1 100 ? -2.571 2.130 -7.683 1.00 94.81 100 ARG A O 1
ATOM 847 N N . SER A 1 101 ? -4.492 3.255 -7.384 1.00 95.62 101 SER A N 1
ATOM 848 C CA . SER A 1 101 ? -4.088 4.422 -8.177 1.00 95.62 101 SER A CA 1
ATOM 849 C C . SER A 1 101 ? -2.856 5.110 -7.590 1.00 95.62 101 SER A C 1
ATOM 851 O O . SER A 1 101 ? -1.942 5.481 -8.327 1.00 95.62 101 SER A O 1
ATOM 853 N N . TRP A 1 102 ? -2.793 5.234 -6.262 1.00 96.00 102 TRP A N 1
ATOM 854 C CA . TRP A 1 102 ? -1.631 5.775 -5.566 1.00 96.00 102 TRP A CA 1
ATOM 855 C C . TRP A 1 102 ? -0.381 4.905 -5.755 1.00 96.00 102 TRP A C 1
ATOM 857 O O . TRP A 1 102 ? 0.664 5.449 -6.104 1.00 96.00 102 TRP A O 1
ATOM 867 N N . LEU A 1 103 ? -0.473 3.578 -5.609 1.00 95.94 103 LEU A N 1
ATOM 868 C CA . LEU A 1 103 ? 0.653 2.660 -5.828 1.00 95.94 103 LEU A CA 1
ATOM 869 C C . LEU A 1 103 ? 1.204 2.762 -7.253 1.00 95.94 103 LEU A C 1
ATOM 871 O O . LEU A 1 103 ? 2.413 2.894 -7.441 1.00 95.94 103 LEU A O 1
ATOM 875 N N . VAL A 1 104 ? 0.319 2.745 -8.254 1.00 95.56 104 VAL A N 1
ATOM 876 C CA . VAL A 1 104 ? 0.703 2.882 -9.666 1.00 95.56 104 VAL A CA 1
ATOM 877 C C . VAL A 1 104 ? 1.390 4.223 -9.906 1.00 95.56 104 VAL A C 1
ATOM 879 O O . VAL A 1 104 ? 2.450 4.274 -10.530 1.00 95.56 104 VAL A O 1
ATOM 882 N N . ARG A 1 105 ? 0.831 5.314 -9.370 1.00 96.50 105 ARG A N 1
ATOM 883 C CA . ARG A 1 105 ? 1.431 6.647 -9.478 1.00 96.50 105 ARG A CA 1
ATOM 884 C C . ARG A 1 105 ? 2.793 6.709 -8.791 1.00 96.50 105 ARG A C 1
ATOM 886 O O . ARG A 1 105 ? 3.728 7.237 -9.384 1.00 96.50 105 ARG A O 1
ATOM 893 N N . LYS A 1 106 ? 2.922 6.152 -7.585 1.00 95.94 106 LYS A N 1
ATOM 894 C CA . LYS A 1 106 ? 4.180 6.090 -6.830 1.00 95.94 106 LYS A CA 1
ATOM 895 C C . LYS A 1 106 ? 5.260 5.364 -7.628 1.00 95.94 106 LYS A C 1
ATOM 897 O O . LYS A 1 106 ? 6.353 5.896 -7.769 1.00 95.94 106 LYS A O 1
ATOM 902 N N . TYR A 1 107 ? 4.946 4.201 -8.199 1.00 95.62 107 TYR A N 1
ATOM 903 C CA . TYR A 1 107 ? 5.880 3.456 -9.046 1.00 95.62 107 TYR A CA 1
ATOM 904 C C . TYR A 1 107 ? 6.271 4.236 -10.303 1.00 95.62 107 TYR A C 1
ATOM 906 O O . TYR A 1 107 ? 7.456 4.367 -10.595 1.00 95.62 107 TYR A O 1
ATOM 914 N N . ARG A 1 108 ? 5.292 4.813 -11.015 1.00 95.19 108 ARG A N 1
ATOM 915 C CA . ARG A 1 108 ? 5.546 5.587 -12.239 1.00 95.19 108 ARG A CA 1
ATOM 916 C C . ARG A 1 108 ? 6.438 6.800 -11.977 1.00 95.19 108 ARG A C 1
ATOM 918 O O . ARG A 1 108 ? 7.320 7.078 -12.776 1.00 95.19 108 ARG A O 1
ATOM 925 N N . LEU A 1 109 ? 6.190 7.526 -10.887 1.00 95.81 109 LEU A N 1
ATOM 926 C CA . LEU A 1 109 ? 6.961 8.719 -10.527 1.00 95.81 109 LEU A CA 1
ATOM 927 C C . LEU A 1 109 ? 8.344 8.384 -9.959 1.00 95.81 109 LEU A C 1
ATOM 929 O O . LEU A 1 109 ? 9.256 9.188 -10.099 1.00 95.81 109 LEU A O 1
ATOM 933 N N . ALA A 1 110 ? 8.515 7.211 -9.347 1.00 95.75 110 ALA A N 1
ATOM 934 C CA . ALA A 1 110 ? 9.819 6.743 -8.879 1.00 95.75 110 ALA A CA 1
ATOM 935 C C . ALA A 1 110 ? 10.731 6.241 -10.018 1.00 95.75 110 ALA A C 1
ATOM 937 O O . ALA A 1 110 ? 11.919 6.005 -9.795 1.00 95.75 110 ALA A O 1
ATOM 938 N N . LEU A 1 111 ? 10.192 6.033 -11.224 1.00 95.94 111 LEU A N 1
ATOM 939 C CA . LEU A 1 111 ? 10.930 5.481 -12.353 1.00 95.94 111 LEU A CA 1
ATOM 940 C C . LEU A 1 111 ? 11.664 6.583 -13.127 1.00 95.94 111 LEU A C 1
ATOM 942 O O . LEU A 1 111 ? 11.038 7.484 -13.682 1.00 95.94 111 LEU A O 1
ATOM 946 N N . THR A 1 112 ? 12.991 6.479 -13.216 1.00 96.50 112 THR A N 1
ATOM 947 C CA . THR A 1 112 ? 13.785 7.379 -14.062 1.00 96.50 112 THR A CA 1
ATOM 948 C C . THR A 1 112 ? 13.559 7.070 -15.550 1.00 96.50 112 THR A C 1
ATOM 950 O O . THR A 1 112 ? 13.280 5.914 -15.896 1.00 96.50 112 THR A O 1
ATOM 953 N N . PRO A 1 113 ? 13.706 8.057 -16.457 1.00 95.88 113 PRO A N 1
ATOM 954 C CA . PRO A 1 113 ? 13.579 7.833 -17.901 1.00 95.88 113 PRO A CA 1
ATOM 955 C C . PRO A 1 113 ? 14.501 6.719 -18.421 1.00 95.88 113 PRO A C 1
ATOM 957 O O . PRO A 1 113 ? 14.073 5.872 -19.199 1.00 95.88 113 PRO A O 1
ATOM 960 N N . GLU A 1 114 ? 15.732 6.658 -17.913 1.00 93.75 114 GLU A N 1
ATOM 961 C CA . GLU A 1 114 ? 16.722 5.627 -18.249 1.00 93.75 114 GLU A CA 1
ATOM 962 C C . GLU A 1 114 ? 16.243 4.225 -17.849 1.00 93.75 114 GLU A C 1
ATOM 964 O O . GLU A 1 114 ? 16.278 3.293 -18.653 1.00 93.75 114 GLU A O 1
ATOM 969 N N . LYS A 1 115 ? 15.732 4.063 -16.617 1.00 95.25 115 LYS A N 1
ATOM 970 C CA . LYS A 1 115 ? 15.187 2.779 -16.155 1.00 95.25 115 LYS A CA 1
ATOM 971 C C . LYS A 1 115 ? 13.943 2.383 -16.944 1.00 95.25 115 LYS A C 1
ATOM 973 O O . LYS A 1 115 ? 13.770 1.205 -17.240 1.00 95.25 115 LYS A O 1
ATOM 978 N N . LYS A 1 116 ? 13.089 3.344 -17.310 1.00 96.06 116 LYS A N 1
ATOM 979 C CA . LYS A 1 116 ? 11.928 3.098 -18.176 1.00 96.06 116 LYS A CA 1
ATOM 980 C C . LYS A 1 116 ? 12.359 2.536 -19.528 1.00 96.06 116 LYS A C 1
ATOM 982 O O . LYS A 1 116 ? 11.848 1.493 -19.921 1.00 96.06 116 LYS A O 1
ATOM 987 N N . GLN A 1 117 ? 13.343 3.159 -20.174 1.00 94.88 117 GLN A N 1
ATOM 988 C CA . GLN A 1 117 ? 13.896 2.685 -21.443 1.00 94.88 117 GLN A CA 1
ATOM 989 C C . GLN A 1 117 ? 14.484 1.270 -21.315 1.00 94.88 117 GLN A C 1
ATOM 991 O O . GLN A 1 117 ? 14.236 0.411 -22.157 1.00 94.88 117 GLN A O 1
ATOM 996 N N . GLN A 1 118 ? 15.211 0.988 -20.229 1.00 95.94 118 GLN A N 1
ATOM 997 C CA . GLN A 1 118 ? 15.733 -0.353 -19.946 1.00 95.94 118 GLN A CA 1
ATOM 998 C C . GLN A 1 118 ? 14.621 -1.400 -19.808 1.00 95.94 118 GLN A C 1
ATOM 1000 O O . GLN A 1 118 ? 14.716 -2.482 -20.390 1.00 95.94 118 GLN A O 1
ATOM 1005 N N . PHE A 1 119 ? 13.550 -1.092 -19.070 1.00 96.31 119 PHE A N 1
ATOM 1006 C CA . PHE A 1 119 ? 12.402 -1.991 -18.949 1.00 96.31 119 PHE A CA 1
ATOM 1007 C C . PHE A 1 119 ? 11.677 -2.192 -20.284 1.00 96.31 119 PHE A C 1
ATOM 1009 O O . PHE A 1 119 ? 11.313 -3.320 -20.600 1.00 96.31 119 PHE A O 1
ATOM 1016 N N . GLU A 1 120 ? 11.514 -1.147 -21.098 1.00 96.88 120 GLU A N 1
ATOM 1017 C CA . GLU A 1 120 ? 10.922 -1.252 -22.439 1.00 96.88 120 GLU A CA 1
ATOM 1018 C C . GLU A 1 120 ? 11.742 -2.183 -23.347 1.00 96.88 120 GLU A C 1
ATOM 1020 O O . GLU A 1 120 ? 11.179 -3.078 -23.981 1.00 96.88 120 GLU A O 1
ATOM 1025 N N . LEU A 1 121 ? 13.075 -2.055 -23.337 1.00 96.12 121 LEU A N 1
ATOM 1026 C CA . LEU A 1 121 ? 13.974 -2.972 -24.047 1.00 96.12 121 LEU A CA 1
ATOM 1027 C C . LEU A 1 121 ? 13.852 -4.411 -23.528 1.00 96.12 121 LEU A C 1
ATOM 1029 O O . LEU A 1 121 ? 13.858 -5.359 -24.314 1.00 96.12 121 LEU A O 1
ATOM 1033 N N . LYS A 1 122 ? 13.712 -4.598 -22.211 1.00 97.38 122 LYS A N 1
ATOM 1034 C CA . LYS A 1 122 ? 13.532 -5.924 -21.600 1.00 97.38 122 LYS A CA 1
ATOM 1035 C C . LYS A 1 122 ? 12.211 -6.575 -21.997 1.00 97.38 122 LYS A C 1
ATOM 1037 O O . LYS A 1 122 ? 12.220 -7.756 -22.335 1.00 97.38 122 LYS A O 1
ATOM 1042 N N . VAL A 1 123 ? 11.118 -5.815 -22.027 1.00 97.44 123 VAL A N 1
ATOM 1043 C CA . VAL A 1 123 ? 9.803 -6.286 -22.493 1.00 97.44 123 VAL A CA 1
ATOM 1044 C C . VAL A 1 123 ? 9.846 -6.638 -23.984 1.00 97.44 123 VAL A C 1
ATOM 1046 O O . VAL A 1 123 ? 9.310 -7.668 -24.394 1.00 97.44 123 VAL A O 1
ATOM 1049 N N . LEU A 1 124 ? 10.534 -5.836 -24.805 1.00 97.12 124 LEU A N 1
ATOM 1050 C CA . LEU A 1 124 ? 10.752 -6.152 -26.218 1.00 97.12 124 LEU A CA 1
ATOM 1051 C C . LEU A 1 124 ? 11.534 -7.466 -26.378 1.00 97.12 124 LEU A C 1
ATOM 1053 O O . LEU A 1 124 ? 11.128 -8.341 -27.141 1.00 97.12 124 LEU A O 1
ATOM 1057 N N . ALA A 1 125 ? 12.629 -7.627 -25.632 1.00 97.38 125 ALA A N 1
ATOM 1058 C CA . ALA A 1 125 ? 13.430 -8.846 -25.645 1.00 97.38 125 ALA A CA 1
ATOM 1059 C C . ALA A 1 125 ? 12.626 -10.067 -25.172 1.00 97.38 125 ALA A C 1
ATOM 1061 O O . ALA A 1 125 ? 12.753 -11.141 -25.756 1.00 97.38 125 ALA A O 1
ATOM 1062 N N . GLU A 1 126 ? 11.762 -9.907 -24.166 1.00 97.50 126 GLU A N 1
ATOM 1063 C CA . GLU A 1 126 ? 10.833 -10.951 -23.728 1.00 97.50 126 GLU A CA 1
ATOM 1064 C C . GLU A 1 126 ? 9.930 -11.404 -24.874 1.00 97.50 126 GLU A C 1
ATOM 1066 O O . GLU A 1 126 ? 9.904 -12.587 -25.206 1.00 97.50 126 GLU A O 1
ATOM 1071 N N . LYS A 1 127 ? 9.270 -10.461 -25.554 1.00 97.31 127 LYS A N 1
ATOM 1072 C CA . LYS A 1 127 ? 8.391 -10.749 -26.697 1.00 97.31 127 LYS A CA 1
ATOM 1073 C C . LYS A 1 127 ? 9.114 -11.488 -27.836 1.00 97.31 127 LYS A C 1
ATOM 1075 O O . LYS A 1 127 ? 8.513 -12.317 -28.528 1.00 97.31 127 LYS A O 1
ATOM 1080 N N . LEU A 1 128 ? 10.393 -11.181 -28.053 1.00 97.19 128 LEU A N 1
ATOM 1081 C CA . LEU A 1 128 ? 11.195 -11.771 -29.126 1.00 97.19 128 LEU A CA 1
ATOM 1082 C C . LEU A 1 128 ? 11.767 -13.148 -28.776 1.00 97.19 128 LEU A C 1
ATOM 1084 O O . LEU A 1 128 ? 11.804 -14.010 -29.652 1.00 97.19 128 LEU A O 1
ATOM 1088 N N . PHE A 1 129 ? 12.208 -13.365 -27.534 1.00 97.69 129 PHE A N 1
ATOM 1089 C CA . PHE A 1 129 ? 13.061 -14.509 -27.187 1.00 97.69 129 PHE A CA 1
ATOM 1090 C C . PHE A 1 129 ? 12.494 -15.454 -26.131 1.00 97.69 129 PHE A C 1
ATOM 1092 O O . PHE A 1 129 ? 12.946 -16.604 -26.070 1.00 97.69 129 PHE A O 1
ATOM 1099 N N . LYS A 1 130 ? 11.531 -15.018 -25.311 1.00 96.62 130 LYS A N 1
ATOM 1100 C CA . LYS A 1 130 ? 10.907 -15.889 -24.310 1.00 96.62 130 LYS A CA 1
ATOM 1101 C C . LYS A 1 130 ? 10.314 -17.109 -25.005 1.00 96.62 130 LYS A C 1
ATOM 1103 O O . LYS A 1 130 ? 9.701 -16.983 -26.061 1.00 96.62 130 LYS A O 1
ATOM 1108 N N . GLU A 1 131 ? 10.604 -18.288 -24.456 1.00 96.00 131 GLU A N 1
ATOM 1109 C CA . GLU A 1 131 ? 10.213 -19.614 -24.977 1.00 96.00 131 GLU A CA 1
ATOM 1110 C C . GLU A 1 131 ? 10.791 -19.993 -26.358 1.00 96.00 131 GLU A C 1
ATOM 1112 O O . GLU A 1 131 ? 10.815 -21.168 -26.708 1.00 96.00 131 GLU A O 1
ATOM 1117 N N . LYS A 1 132 ? 11.363 -19.043 -27.108 1.00 97.25 132 LYS A N 1
ATOM 1118 C CA . LYS A 1 132 ? 11.982 -19.264 -28.427 1.00 97.25 132 LYS A CA 1
ATOM 1119 C C . LYS A 1 132 ? 13.490 -19.501 -28.356 1.00 97.25 132 LYS A C 1
ATOM 1121 O O . LYS A 1 132 ? 14.075 -20.085 -29.265 1.00 97.25 132 LYS A O 1
ATOM 1126 N N . LYS A 1 133 ? 14.149 -19.055 -27.281 1.00 96.94 133 LYS A N 1
ATOM 1127 C CA . LYS A 1 133 ? 15.592 -19.225 -27.073 1.00 96.94 133 LYS A CA 1
ATOM 1128 C C . LYS A 1 133 ? 15.881 -19.758 -25.671 1.00 96.94 133 LYS A C 1
ATOM 1130 O O . LYS A 1 133 ? 15.664 -19.065 -24.683 1.00 96.94 133 LYS A O 1
ATOM 1135 N N . LYS A 1 134 ? 16.475 -20.957 -25.587 1.00 96.81 134 LYS A N 1
ATOM 1136 C CA . LYS A 1 134 ? 16.833 -21.617 -24.311 1.00 96.81 134 LYS A CA 1
ATOM 1137 C C . LYS A 1 134 ? 17.740 -20.774 -23.405 1.00 96.81 134 LYS A C 1
ATOM 1139 O O . LYS A 1 134 ? 17.658 -20.891 -22.192 1.00 96.81 134 LYS A O 1
ATOM 1144 N N . SER A 1 135 ? 18.584 -19.913 -23.978 1.00 96.06 135 SER A N 1
ATOM 1145 C CA . SER A 1 135 ? 19.492 -19.043 -23.217 1.00 96.06 135 SER A CA 1
ATOM 1146 C C . SER A 1 135 ? 18.832 -17.768 -22.676 1.00 96.06 135 SER A C 1
ATOM 1148 O O . SER A 1 135 ? 19.446 -17.069 -21.875 1.00 96.06 135 SER A O 1
ATOM 1150 N N . TYR A 1 136 ? 17.604 -17.436 -23.095 1.00 97.06 136 TYR A N 1
ATOM 1151 C CA . TYR A 1 136 ? 16.948 -16.185 -22.708 1.00 97.06 136 TYR A CA 1
ATOM 1152 C C . TYR A 1 136 ? 16.741 -16.027 -21.191 1.00 97.06 136 TYR A C 1
ATOM 1154 O O . TYR A 1 136 ? 17.078 -14.951 -20.691 1.00 97.06 136 TYR A O 1
ATOM 1162 N N . PRO A 1 137 ? 16.284 -17.043 -20.426 1.00 96.69 137 PRO A N 1
ATOM 1163 C CA . PRO A 1 137 ? 16.118 -16.909 -18.977 1.00 96.69 137 PRO A CA 1
ATOM 1164 C C . PRO A 1 137 ? 17.392 -16.436 -18.260 1.00 96.69 137 PRO A C 1
ATOM 1166 O O . PRO A 1 137 ? 17.320 -15.582 -17.381 1.00 96.69 137 PRO A O 1
ATOM 1169 N N . GLY A 1 138 ? 18.569 -16.898 -18.704 1.00 96.12 138 GLY A N 1
ATOM 1170 C CA . GLY A 1 138 ? 19.861 -16.464 -18.161 1.00 96.12 138 GLY A CA 1
ATOM 1171 C C . GLY A 1 138 ? 20.213 -15.001 -18.461 1.00 96.12 138 GLY A C 1
ATOM 1172 O O . GLY A 1 138 ? 21.000 -14.398 -17.741 1.00 96.12 138 GLY A O 1
ATOM 1173 N N . SER A 1 139 ? 19.607 -14.396 -19.488 1.00 95.19 139 SER A N 1
ATOM 1174 C CA . SER A 1 139 ? 19.847 -12.995 -19.868 1.00 95.19 139 SER A CA 1
ATOM 1175 C C . SER A 1 139 ? 18.997 -11.979 -19.092 1.00 95.19 139 SER A C 1
ATOM 1177 O O . SER A 1 139 ? 19.276 -10.780 -19.135 1.00 95.19 139 SER A O 1
ATOM 1179 N N . VAL A 1 140 ? 17.947 -12.419 -18.385 1.00 95.44 140 VAL A N 1
ATOM 1180 C CA . VAL A 1 140 ? 16.953 -11.515 -17.777 1.00 95.44 140 VAL A CA 1
ATOM 1181 C C . VAL A 1 140 ? 17.587 -10.601 -16.726 1.00 95.44 140 VAL A C 1
ATOM 1183 O O . VAL A 1 140 ? 17.322 -9.399 -16.753 1.00 95.44 140 VAL A O 1
ATOM 1186 N N . GLY A 1 141 ? 18.478 -11.129 -15.882 1.00 94.25 141 GLY A N 1
ATOM 1187 C CA . GLY A 1 141 ? 19.103 -10.380 -14.784 1.00 94.25 141 GLY A CA 1
ATOM 1188 C C . GLY A 1 141 ? 20.121 -9.310 -15.205 1.00 94.25 141 GLY A C 1
ATOM 1189 O O . GLY A 1 141 ? 20.381 -8.393 -14.433 1.00 94.25 141 GLY A O 1
ATOM 1190 N N . ALA A 1 142 ? 20.680 -9.390 -16.417 1.00 94.06 142 ALA A N 1
ATOM 1191 C CA . ALA A 1 142 ? 21.712 -8.461 -16.885 1.00 94.06 142 ALA A CA 1
ATOM 1192 C C . ALA A 1 142 ? 21.105 -7.250 -17.613 1.00 94.06 142 ALA A C 1
ATOM 1194 O O . ALA A 1 142 ? 20.384 -7.426 -18.591 1.00 94.06 142 ALA A O 1
ATOM 1195 N N . TRP A 1 143 ? 21.393 -6.021 -17.185 1.00 94.75 143 TRP A N 1
ATOM 1196 C CA . TRP A 1 143 ? 20.905 -4.812 -17.868 1.00 94.75 143 TRP A CA 1
ATOM 1197 C C . TRP A 1 143 ? 21.513 -4.633 -19.264 1.00 94.75 143 TRP A C 1
ATOM 1199 O O . TRP A 1 143 ? 22.632 -5.078 -19.523 1.00 94.75 143 TRP A O 1
ATOM 1209 N N . PHE A 1 144 ? 20.788 -3.958 -20.162 1.00 94.19 144 PHE A N 1
ATOM 1210 C CA . PHE A 1 144 ? 21.374 -3.544 -21.434 1.00 94.19 144 PHE A CA 1
ATOM 1211 C C . PHE A 1 144 ? 22.353 -2.399 -21.183 1.00 94.19 144 PHE A C 1
ATOM 1213 O O . PHE A 1 144 ? 22.063 -1.471 -20.430 1.00 94.19 144 PHE A O 1
ATOM 1220 N N . VAL A 1 145 ? 23.509 -2.450 -21.829 1.00 91.12 145 VAL A N 1
ATOM 1221 C CA . VAL A 1 145 ? 24.527 -1.397 -21.754 1.00 91.12 145 VAL A CA 1
ATOM 1222 C C . VAL A 1 145 ? 24.525 -0.588 -23.043 1.00 91.12 145 VAL A C 1
ATOM 1224 O O . VAL A 1 145 ? 24.151 -1.112 -24.091 1.00 91.12 145 VAL A O 1
ATOM 1227 N N . GLN A 1 146 ? 24.932 0.680 -22.969 1.00 84.75 146 GLN A N 1
ATOM 1228 C CA . GLN A 1 146 ? 25.013 1.532 -24.158 1.00 84.75 146 GLN A CA 1
ATOM 1229 C C . GLN A 1 146 ? 26.056 1.037 -25.157 1.00 84.75 146 GLN A C 1
ATOM 1231 O O . GLN A 1 146 ? 25.793 1.093 -26.346 1.00 84.75 146 GLN A O 1
ATOM 1236 N N . ASP A 1 147 ? 27.189 0.525 -24.673 1.00 87.31 147 ASP A N 1
ATOM 1237 C CA . ASP A 1 147 ? 28.257 -0.051 -25.485 1.00 87.31 147 ASP A CA 1
ATOM 1238 C C . ASP A 1 147 ? 28.892 -1.239 -24.776 1.00 87.31 147 ASP A C 1
ATOM 1240 O O . ASP A 1 147 ? 29.051 -1.235 -23.555 1.00 87.31 147 ASP A O 1
ATOM 1244 N N . GLN A 1 148 ? 29.310 -2.238 -25.551 1.00 85.69 148 GLN A N 1
ATOM 1245 C CA . GLN A 1 148 ? 30.116 -3.366 -25.079 1.00 85.69 148 GLN A CA 1
ATOM 1246 C C . GLN A 1 148 ? 31.561 -3.249 -25.572 1.00 85.69 148 GLN A C 1
ATOM 1248 O O . GLN A 1 148 ? 32.121 -4.185 -26.138 1.00 85.69 148 GLN A O 1
ATOM 1253 N N . LEU A 1 149 ? 32.155 -2.071 -25.384 1.00 86.75 149 LEU A N 1
ATOM 1254 C CA . LEU A 1 149 ? 33.557 -1.805 -25.695 1.00 86.75 149 LEU A CA 1
ATOM 1255 C C . LEU A 1 149 ? 34.363 -1.828 -24.394 1.00 86.75 149 LEU A C 1
ATOM 1257 O O . LEU A 1 149 ? 34.046 -1.111 -23.446 1.00 86.75 149 LEU A O 1
ATOM 1261 N N . ILE A 1 150 ? 35.390 -2.669 -24.350 1.00 83.19 150 ILE A N 1
ATOM 1262 C CA . ILE A 1 150 ? 36.172 -2.973 -23.147 1.00 83.19 150 ILE A CA 1
ATOM 1263 C C . ILE A 1 150 ? 37.484 -2.177 -23.147 1.00 83.19 150 ILE A C 1
ATOM 1265 O O . ILE A 1 150 ? 37.888 -1.650 -22.114 1.00 83.19 150 ILE A O 1
ATOM 1269 N N . THR A 1 151 ? 38.136 -2.054 -24.306 1.00 87.12 151 THR A N 1
ATOM 1270 C CA . THR A 1 151 ? 39.477 -1.462 -24.448 1.00 87.12 151 THR A CA 1
ATOM 1271 C C . THR A 1 151 ? 39.420 -0.038 -25.005 1.00 87.12 151 THR A C 1
ATOM 1273 O O . THR A 1 151 ? 38.549 0.293 -25.811 1.00 87.12 151 THR A O 1
ATOM 1276 N N . ASP A 1 152 ? 40.394 0.803 -24.648 1.00 86.12 152 ASP A N 1
ATOM 1277 C CA . ASP A 1 152 ? 40.497 2.177 -25.164 1.00 86.12 152 ASP A CA 1
ATOM 1278 C C . ASP A 1 152 ? 40.660 2.243 -26.681 1.00 86.12 152 ASP A C 1
ATOM 1280 O O . ASP A 1 152 ? 40.046 3.092 -27.325 1.00 86.12 152 ASP A O 1
ATOM 1284 N N . SER A 1 153 ? 41.383 1.292 -27.275 1.00 87.12 153 SER A N 1
ATOM 1285 C CA . SER A 1 153 ? 41.493 1.170 -28.732 1.00 87.12 153 SER A CA 1
ATOM 1286 C C . SER A 1 153 ? 40.123 1.016 -29.404 1.00 87.12 153 SER A C 1
ATOM 1288 O O . SER A 1 153 ? 39.854 1.625 -30.435 1.00 87.12 153 SER A O 1
ATOM 1290 N N . GLN A 1 154 ? 39.207 0.263 -28.794 1.00 87.25 154 GLN A N 1
ATOM 1291 C CA . GLN A 1 154 ? 37.860 0.047 -29.324 1.00 87.25 154 GLN A CA 1
ATOM 1292 C C . GLN A 1 154 ? 37.010 1.318 -29.222 1.00 87.25 154 GLN A C 1
ATOM 1294 O O . GLN A 1 154 ? 36.268 1.645 -30.150 1.00 87.25 154 GLN A O 1
ATOM 1299 N N . ARG A 1 155 ? 37.147 2.067 -28.120 1.00 87.38 155 ARG A N 1
ATOM 1300 C CA . ARG A 1 155 ? 36.498 3.376 -27.950 1.00 87.38 155 ARG A CA 1
ATOM 1301 C C . ARG A 1 155 ? 37.003 4.395 -28.975 1.00 87.38 155 ARG A C 1
ATOM 1303 O O . ARG A 1 155 ? 36.196 5.120 -29.551 1.00 87.38 155 ARG A O 1
ATOM 1310 N N . GLN A 1 156 ? 38.306 4.405 -29.254 1.00 87.81 156 GLN A N 1
ATOM 1311 C CA . GLN A 1 156 ? 38.901 5.253 -30.291 1.00 87.81 156 GLN A CA 1
ATOM 1312 C C . GLN A 1 156 ? 38.376 4.894 -31.687 1.00 87.81 156 GLN A C 1
ATOM 1314 O O . GLN A 1 156 ? 37.977 5.784 -32.436 1.00 87.81 156 GLN A O 1
ATOM 1319 N N . MET A 1 157 ? 38.280 3.600 -32.017 1.00 86.25 157 MET A N 1
ATOM 1320 C CA . MET A 1 157 ? 37.706 3.162 -33.295 1.00 86.25 157 MET A CA 1
ATOM 1321 C C . MET A 1 157 ? 36.243 3.581 -33.458 1.00 86.25 157 MET A C 1
ATOM 1323 O O . MET A 1 157 ? 35.853 4.024 -34.536 1.00 86.25 157 MET A O 1
ATOM 1327 N N . ARG A 1 158 ? 35.435 3.503 -32.392 1.00 88.25 158 ARG A N 1
ATOM 1328 C CA . ARG A 1 158 ? 34.058 4.020 -32.395 1.00 88.25 158 ARG A CA 1
ATOM 1329 C C . ARG A 1 158 ? 34.020 5.514 -32.724 1.00 88.25 158 ARG A C 1
ATOM 1331 O O . ARG A 1 158 ? 33.217 5.918 -33.559 1.00 88.25 158 ARG A O 1
ATOM 1338 N N . ALA A 1 159 ? 34.863 6.316 -32.073 1.00 86.44 159 ALA A N 1
ATOM 1339 C CA . ALA A 1 159 ? 34.908 7.762 -32.284 1.00 86.44 159 ALA A CA 1
ATOM 1340 C C . ALA A 1 159 ? 35.321 8.113 -33.722 1.00 86.44 159 ALA A C 1
ATOM 1342 O O . ALA A 1 159 ? 34.676 8.940 -34.362 1.00 86.44 159 ALA A O 1
ATOM 1343 N N . HIS A 1 160 ? 36.334 7.423 -34.256 1.00 88.44 160 HIS A N 1
ATOM 1344 C CA . HIS A 1 160 ? 36.744 7.568 -35.652 1.00 88.44 160 HIS A CA 1
ATOM 1345 C C . HIS A 1 160 ? 35.606 7.203 -36.612 1.00 88.44 160 HIS A C 1
ATOM 1347 O O . HIS A 1 160 ? 35.294 7.962 -37.527 1.00 88.44 160 HIS A O 1
ATOM 1353 N N . PHE A 1 161 ? 34.945 6.063 -36.383 1.00 87.44 161 PHE A N 1
ATOM 1354 C CA . PHE A 1 161 ? 33.823 5.631 -37.211 1.00 87.44 161 PHE A CA 1
ATOM 1355 C C . PHE A 1 161 ? 32.689 6.659 -37.198 1.00 87.44 161 PHE A C 1
ATOM 1357 O O . 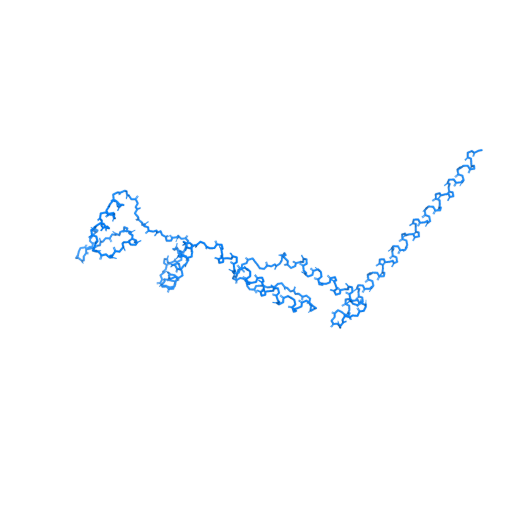PHE A 1 161 ? 32.186 7.023 -38.257 1.00 87.44 161 PHE A O 1
ATOM 1364 N N . GLN A 1 162 ? 32.345 7.193 -36.024 1.00 86.31 162 GLN A N 1
ATOM 1365 C CA . GLN A 1 162 ? 31.325 8.229 -35.881 1.00 86.31 162 GLN A CA 1
ATOM 1366 C C . GLN A 1 162 ? 31.667 9.511 -36.659 1.00 86.31 162 GLN A C 1
ATOM 1368 O O . GLN A 1 162 ? 30.766 10.103 -37.243 1.00 86.31 162 GLN A O 1
ATOM 1373 N N . GLY A 1 163 ? 32.941 9.915 -36.712 1.00 84.25 163 GLY A N 1
ATOM 1374 C CA . GLY A 1 163 ? 33.392 11.053 -37.525 1.00 84.25 163 GLY A CA 1
ATOM 1375 C C . GLY A 1 163 ? 33.361 10.797 -39.037 1.00 84.25 163 GLY A C 1
ATOM 1376 O O . GLY A 1 163 ? 33.255 11.740 -39.812 1.00 84.25 163 GLY A O 1
ATOM 1377 N N . SER A 1 164 ? 33.424 9.529 -39.458 1.00 85.38 164 SER A N 1
ATOM 1378 C CA . SER A 1 164 ? 33.366 9.117 -40.869 1.00 85.38 164 SER A CA 1
ATOM 1379 C C . SER A 1 164 ? 31.956 8.800 -41.388 1.00 85.38 164 SER A C 1
ATOM 1381 O O . SER A 1 164 ? 31.803 8.473 -42.564 1.00 85.38 164 SER A O 1
ATOM 1383 N N . MET A 1 165 ? 30.930 8.853 -40.529 1.00 83.69 165 MET A N 1
ATOM 1384 C CA . MET A 1 165 ? 29.555 8.539 -40.928 1.00 83.69 165 MET A CA 1
ATOM 1385 C C . MET A 1 165 ? 28.973 9.622 -41.857 1.00 83.69 165 MET A C 1
ATOM 1387 O O . MET A 1 165 ? 29.240 10.810 -41.656 1.00 83.69 165 MET A O 1
ATOM 1391 N N . PRO A 1 166 ? 28.144 9.242 -42.851 1.00 80.94 166 PRO A N 1
ATOM 1392 C CA . PRO A 1 166 ? 27.416 10.191 -43.691 1.00 80.94 166 PRO A CA 1
ATOM 1393 C C . PRO A 1 166 ? 26.561 11.163 -42.865 1.00 80.94 166 PRO A C 1
ATOM 1395 O O . PRO A 1 166 ? 26.065 10.825 -41.788 1.00 80.94 166 PRO A O 1
ATOM 1398 N N . HIS A 1 167 ? 26.366 12.378 -43.384 1.00 76.19 167 HIS A N 1
ATOM 1399 C CA . HIS A 1 167 ? 25.656 13.441 -42.672 1.00 76.19 167 HIS A CA 1
ATOM 1400 C C . HIS A 1 167 ? 24.200 13.035 -42.396 1.00 76.19 167 HIS A C 1
ATOM 1402 O O . HIS A 1 167 ? 23.403 12.907 -43.322 1.00 76.19 167 HIS A O 1
ATOM 1408 N N . GLY A 1 168 ? 23.864 12.857 -41.115 1.00 78.94 168 GLY A N 1
ATOM 1409 C CA . GLY A 1 168 ? 22.513 12.536 -40.639 1.00 78.94 168 GLY A CA 1
ATOM 1410 C C . GLY A 1 168 ? 22.426 11.251 -39.814 1.00 78.94 168 GLY A C 1
ATOM 1411 O O . GLY A 1 168 ? 21.544 11.140 -38.961 1.00 78.94 168 GLY A O 1
ATOM 1412 N N . ASP A 1 169 ? 23.369 10.323 -39.986 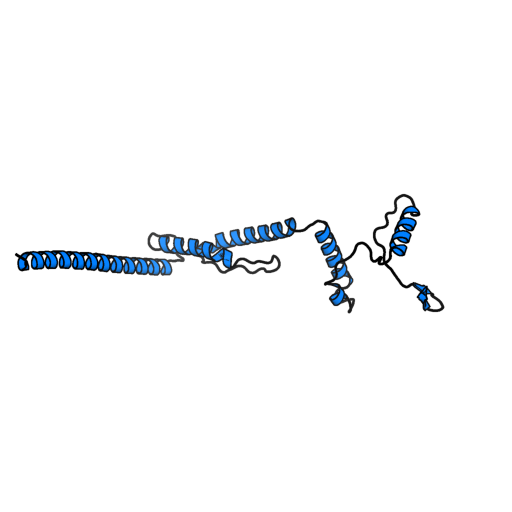1.00 84.25 169 ASP A N 1
ATOM 1413 C CA . ASP A 1 169 ? 23.351 9.052 -39.266 1.00 84.25 169 ASP A CA 1
ATOM 1414 C C . ASP A 1 169 ? 24.041 9.159 -37.903 1.00 84.25 169 ASP A C 1
ATOM 1416 O O . ASP A 1 169 ? 25.158 9.660 -37.763 1.00 84.25 169 ASP A O 1
ATOM 1420 N N . ARG A 1 170 ? 23.378 8.636 -36.866 1.00 84.94 170 ARG A N 1
ATOM 1421 C CA . ARG A 1 170 ? 23.900 8.616 -35.496 1.00 84.94 170 ARG A CA 1
ATOM 1422 C C . ARG A 1 170 ? 24.207 7.191 -35.060 1.00 84.94 170 ARG A C 1
ATOM 1424 O O . ARG A 1 170 ? 23.320 6.343 -35.013 1.00 84.94 170 ARG A O 1
ATOM 1431 N N . LEU A 1 171 ? 25.447 6.950 -34.640 1.00 87.44 171 LEU A N 1
ATOM 1432 C CA . LEU A 1 171 ? 25.827 5.693 -34.003 1.00 87.44 171 LEU A CA 1
ATOM 1433 C C . LEU A 1 171 ? 25.151 5.566 -32.627 1.00 87.44 171 LEU A C 1
ATOM 1435 O O . LEU A 1 171 ? 25.326 6.429 -31.765 1.00 87.44 171 LEU A O 1
ATOM 1439 N N . LEU A 1 172 ? 24.379 4.494 -32.429 1.00 87.94 172 LEU A N 1
ATOM 1440 C CA . LEU A 1 172 ? 23.598 4.277 -31.201 1.00 87.94 172 LEU A CA 1
ATOM 1441 C C . LEU A 1 172 ? 24.207 3.236 -30.255 1.00 87.94 172 LEU A C 1
ATOM 1443 O O . LEU A 1 172 ? 24.076 3.375 -29.044 1.00 87.94 172 LEU A O 1
ATOM 1447 N N . TYR A 1 173 ? 24.849 2.200 -30.794 1.00 91.50 173 TYR A N 1
ATOM 1448 C CA . TYR A 1 173 ? 25.354 1.059 -30.030 1.00 91.50 173 TYR A CA 1
ATOM 1449 C C . TYR A 1 173 ? 26.543 0.427 -30.753 1.00 91.50 173 TYR A C 1
ATOM 1451 O O . TYR A 1 173 ? 26.514 0.282 -31.977 1.00 91.50 173 TYR A O 1
ATOM 1459 N N . ALA A 1 174 ? 27.563 0.013 -30.003 1.00 91.94 174 ALA A N 1
ATOM 1460 C CA . ALA A 1 174 ? 28.690 -0.752 -30.523 1.00 91.94 174 ALA A CA 1
ATOM 1461 C C . ALA A 1 174 ? 28.994 -1.971 -29.641 1.00 91.94 174 ALA A C 1
ATOM 1463 O O . ALA A 1 174 ? 28.941 -1.909 -28.410 1.00 91.94 174 ALA A O 1
ATOM 1464 N N . SER A 1 175 ? 29.343 -3.087 -30.280 1.00 91.88 175 SER A N 1
ATOM 1465 C CA . SER A 1 175 ? 29.720 -4.331 -29.607 1.00 91.88 175 SER A CA 1
ATOM 1466 C C . SER A 1 175 ? 30.787 -5.078 -30.396 1.00 91.88 175 SER A C 1
ATOM 1468 O O . SER A 1 175 ? 30.967 -4.861 -31.596 1.00 91.88 175 SER A O 1
ATOM 1470 N N . ILE A 1 176 ? 31.498 -5.955 -29.697 1.00 90.38 176 ILE A N 1
ATOM 1471 C CA . ILE A 1 176 ? 32.538 -6.807 -30.253 1.00 90.38 176 ILE A CA 1
ATOM 1472 C C . ILE A 1 176 ? 31.882 -8.090 -30.742 1.00 90.38 176 ILE A C 1
ATOM 1474 O O . ILE A 1 176 ? 31.194 -8.788 -29.998 1.00 90.38 176 ILE A O 1
ATOM 1478 N N . VAL A 1 177 ? 32.134 -8.426 -32.000 1.00 90.38 177 VAL A N 1
ATOM 1479 C CA . VAL A 1 177 ? 31.657 -9.662 -32.610 1.00 90.38 177 VAL A CA 1
ATOM 1480 C C . VAL A 1 177 ? 32.815 -10.370 -33.290 1.00 90.38 177 VAL A C 1
ATOM 1482 O O . VAL A 1 177 ? 33.740 -9.734 -33.788 1.00 90.38 177 VAL A O 1
ATOM 1485 N N . HIS A 1 178 ? 32.753 -11.696 -33.330 1.00 90.44 178 HIS A N 1
ATOM 1486 C CA . HIS A 1 178 ? 33.646 -12.482 -34.169 1.00 90.44 178 HIS A CA 1
ATOM 1487 C C . HIS A 1 178 ? 32.959 -12.747 -35.498 1.00 90.44 178 HIS A C 1
ATOM 1489 O O . HIS A 1 178 ? 31.891 -13.363 -35.538 1.00 90.44 178 HIS A O 1
ATOM 1495 N N . LYS A 1 179 ? 33.575 -12.285 -36.585 1.00 92.31 179 LYS A N 1
ATOM 1496 C CA . LYS A 1 179 ? 33.109 -12.597 -37.929 1.00 92.31 179 LYS A CA 1
ATOM 1497 C C . LYS A 1 179 ? 33.763 -13.896 -38.383 1.00 92.31 179 LYS A C 1
ATOM 1499 O O . LYS A 1 179 ? 34.930 -14.140 -38.098 1.00 92.31 179 LYS A O 1
ATOM 1504 N N . PHE A 1 180 ? 33.015 -14.721 -39.103 1.00 92.81 180 PHE A N 1
ATOM 1505 C CA . PHE A 1 180 ? 33.531 -15.939 -39.719 1.00 92.81 180 PHE A CA 1
ATOM 1506 C C . PHE A 1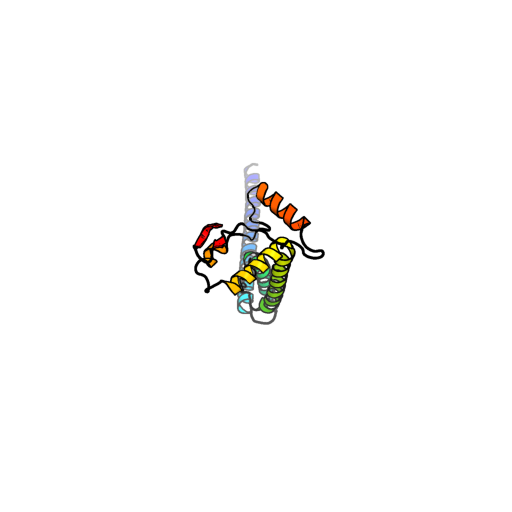 180 ? 33.443 -15.817 -41.238 1.00 92.81 180 PHE A C 1
ATOM 1508 O O . PHE A 1 180 ? 32.440 -15.328 -41.765 1.00 92.81 180 PHE A O 1
ATOM 1515 N N . ASP A 1 181 ? 34.507 -16.211 -41.936 1.00 91.50 181 ASP A N 1
ATOM 1516 C CA . ASP A 1 181 ? 34.524 -16.233 -43.400 1.00 91.50 181 ASP A CA 1
ATOM 1517 C C . ASP A 1 181 ? 33.564 -17.294 -43.973 1.00 91.50 181 ASP A C 1
ATOM 1519 O O . ASP A 1 181 ? 33.356 -18.340 -43.366 1.00 91.50 181 ASP A O 1
ATOM 1523 N N . ARG A 1 182 ? 32.987 -17.035 -45.154 1.00 89.75 182 ARG A N 1
ATOM 1524 C CA . ARG A 1 182 ? 31.993 -17.923 -45.782 1.00 89.75 182 ARG A CA 1
ATOM 1525 C C . ARG A 1 182 ? 32.587 -19.224 -46.314 1.00 89.75 182 ARG A C 1
ATOM 1527 O O . ARG A 1 182 ? 31.878 -20.221 -46.333 1.00 89.75 182 ARG A O 1
ATOM 1534 N N . HIS A 1 183 ? 33.842 -19.210 -46.762 1.00 87.31 183 HIS A N 1
ATOM 1535 C CA . HIS A 1 183 ? 34.467 -20.387 -47.366 1.00 87.31 183 HIS A CA 1
ATOM 1536 C C . HIS A 1 183 ? 35.178 -21.227 -46.309 1.00 87.31 183 HIS A C 1
ATOM 1538 O O . HIS A 1 183 ? 35.015 -22.441 -46.263 1.00 87.31 183 HIS A O 1
ATOM 1544 N N . GLY A 1 184 ? 35.963 -20.574 -45.448 1.00 88.38 184 GLY A N 1
ATOM 1545 C CA . GLY A 1 184 ? 36.795 -21.276 -44.471 1.00 88.38 184 GLY A CA 1
ATOM 1546 C C . GLY A 1 184 ? 36.240 -21.337 -43.051 1.00 88.38 184 GLY A C 1
ATOM 1547 O O . GLY A 1 184 ? 36.860 -21.990 -42.216 1.00 88.38 184 GLY A O 1
ATOM 1548 N N . TYR A 1 185 ? 35.164 -20.604 -42.734 1.00 88.56 185 TYR A N 1
ATOM 1549 C CA . TYR A 1 185 ? 34.667 -20.399 -41.362 1.00 88.56 185 TYR A CA 1
ATOM 1550 C C . TYR A 1 185 ? 35.779 -20.062 -40.357 1.00 88.56 185 TYR A C 1
ATOM 1552 O O . TYR A 1 185 ? 35.724 -20.420 -39.181 1.00 88.56 185 TYR A O 1
ATOM 1560 N N . LYS A 1 186 ? 36.813 -19.350 -40.822 1.00 90.56 186 LYS A N 1
ATOM 1561 C CA . LYS A 1 186 ? 37.898 -18.843 -39.981 1.00 90.56 186 LYS A CA 1
ATOM 1562 C C . LYS A 1 186 ? 37.487 -17.502 -39.390 1.00 90.56 186 LYS A C 1
ATOM 1564 O O . LYS A 1 186 ? 36.811 -16.714 -40.055 1.00 90.56 186 LYS A O 1
ATOM 1569 N N . LYS A 1 187 ? 37.895 -17.259 -38.142 1.00 87.38 187 LYS A N 1
ATOM 1570 C CA . LYS A 1 187 ? 37.670 -15.981 -37.460 1.00 87.38 187 LYS A CA 1
ATOM 1571 C C . LYS A 1 187 ? 38.408 -14.863 -38.198 1.00 87.38 187 LYS A C 1
ATOM 1573 O O . LYS A 1 187 ? 39.571 -15.036 -38.556 1.00 87.38 187 LYS A O 1
ATOM 1578 N N . ARG A 1 188 ? 37.721 -13.744 -38.389 1.00 76.19 188 ARG A N 1
ATOM 1579 C CA . ARG A 1 188 ? 38.223 -12.499 -38.963 1.00 76.19 188 ARG A CA 1
ATOM 1580 C C . ARG A 1 188 ? 37.868 -11.335 -38.050 1.00 76.19 188 ARG A C 1
ATOM 1582 O O . ARG A 1 188 ? 36.760 -11.374 -37.461 1.00 76.19 188 ARG A O 1
#

Sequence (188 aa):
KYLRMRASAIVAQSWVRRFLAQRQAERRRNAVQVVRKFIKGFISRNEPETDLNRRFIQIARKQFLLRLPNSLPQSILVHSWPPCPVICREASDHLRRMHRSWLVRKYRLALTPEKKQQFELKVLAEKLFKEKKKSYPGSVGAWFVQDQLITDSQRQMRAHFQGSMPHGDRLLYASIVHKFDRHGYKKR

Secondary structure (DSSP, 8-state):
-HHHHHHHHHHHHHHHHHHHHHHHHHHHHHHHHHHHHHHHHHHTTTSPP-TTTHHHHHHHHHHHHHHGGGG--S-TT--------GGGHHHHHHHHHHHHHHHHHHHHHH--HHHHHHHHHHHHHHHHHTTT-TTHHHHTTSPP-S-B--SHHHHHHHHHHHHHS-TT------B----B-TTT--B-

Radius of gyration: 38.0 Å; chains: 1; bounding box: 71×35×122 Å

Foldseek 3Di:
DVVVVVVVVVVVVVVVVVVVVVVVVVVVVVVVVVVVLLVQLVVCVVPPDDPSVVVNLVVLVVVCVVCQVVVDDPDLPDLDHDDGDPSCVVVSVVVSVVSSVVNVVVVVVPDDPVNVVQVVVLVVLCVVPPVNPPCSVVCNPDTDDQEADDDPVSVVVVVVVQVVDPPPDDDGYYYDDWDADPPHRDTD

pLDDT: mean 93.0, std 4.43, range [76.19, 98.31]